Protein AF-A0A0F8D892-F1 (afdb_monomer_lite)

Foldseek 3Di:
DDPVLLVVVVVLLVVCLVVVQQDLQFKHQQVVSCPDPSNVVVVQWPVSVVCCCVVVLQNQKDKFFDVVPAVPGPDDPDRDSRRMIMGTLDFALDPSHDCVSFWAWDAVVVVPPQPWKKEFAFLQCVVVQVVVQFDACPSHQWQKTASDQAPPDPLTRDRYDNPGFKMWIFQVVVCNVVVQWIWTATPSRIIITCGGPRSGDGLQGGCWMATPPDRQGTQHHNSDGDDRGDPPPDGDDDPPRPPPPPDDD

Radius of gyration: 19.92 Å; chains: 1; bounding box: 44×40×60 Å

Sequence (249 aa):
MSEKANAGIAGVVGVAEGQALLDPAGFAPLDKVLAWGPLKSEKVTVDDVKTCTRDNAKQRFSMKANPSTNPNAENDDSSDASHWLIRANQGHSITTLDSSAMLTEISLAAKNVPARVLHGTYYAFWDAIVQKGGLSRMKRNHVHCATGIPGVDVGVISGMRKDVELLVQIDVETSLRDGAMQWWLSSNGVVLTEGDENGLIPLKYFARAEGVKNDVGVLVDNGEKLADLPAGLEIKVPAGKNQSAGGKK

Secondary structure (DSSP, 8-state):
--HHHHHHHHHHHHHHHHTT---TTS-EEHHHHHTSHHHHHTT--HHHHHHHHHH-TT--EEEEE-TTT-S-TTT-----GGGEEEEESS----TTS-GGGTSEEE-TTTT---S--EEEE-HHHHHHHHHHTEEE-TTSSSEEEESS-BTTBTT--SSS-TT-SEEEEE-HHHHHHTT---EEE-TTSEEEE--STTSEEEGGGEEEEEESSTT--EEEETTEE--PPPTT----PPTT---------

pLDDT: mean 82.25, std 17.29, range [27.44, 98.44]

Organism: Ceratocystis fimbriata f. sp. platani (NCBI:txid88771)

Structure (mmCIF, N/CA/C/O backbone):
data_AF-A0A0F8D892-F1
#
_entry.id   AF-A0A0F8D892-F1
#
loop_
_atom_site.group_PDB
_atom_site.id
_atom_site.type_symbol
_atom_site.label_atom_id
_atom_site.label_alt_id
_atom_site.label_comp_id
_atom_site.label_asym_id
_atom_site.label_entity_id
_atom_site.label_seq_id
_atom_site.pdbx_PDB_ins_code
_atom_site.Cartn_x
_atom_site.Cartn_y
_atom_site.Cartn_z
_atom_site.occupancy
_atom_site.B_iso_or_equiv
_atom_site.auth_seq_id
_atom_site.auth_comp_id
_atom_site.auth_asym_id
_atom_site.auth_atom_id
_atom_site.pdbx_PDB_model_num
ATOM 1 N N . MET A 1 1 ? 12.283 -23.179 -8.237 1.00 40.81 1 MET A N 1
ATOM 2 C CA . MET A 1 1 ? 13.076 -22.016 -7.777 1.00 40.81 1 MET A CA 1
ATOM 3 C C . MET A 1 1 ? 13.009 -21.931 -6.265 1.00 40.81 1 MET A C 1
ATOM 5 O O . MET A 1 1 ? 11.940 -22.164 -5.713 1.00 40.81 1 MET A O 1
ATOM 9 N N . SER A 1 2 ? 14.128 -21.655 -5.591 1.00 33.88 2 SER A N 1
ATOM 10 C CA . SER A 1 2 ? 14.120 -21.512 -4.133 1.00 33.88 2 SER A CA 1
ATOM 11 C C . SER A 1 2 ? 13.385 -20.228 -3.734 1.00 33.88 2 SER A C 1
ATOM 13 O O . SER A 1 2 ? 13.446 -19.215 -4.431 1.00 33.88 2 SER A O 1
ATOM 15 N N . GLU A 1 3 ? 12.723 -20.241 -2.581 1.00 38.69 3 GLU A N 1
ATOM 16 C CA . GLU A 1 3 ? 12.083 -19.066 -1.969 1.00 38.69 3 GLU A CA 1
ATOM 17 C C . GLU A 1 3 ? 13.072 -17.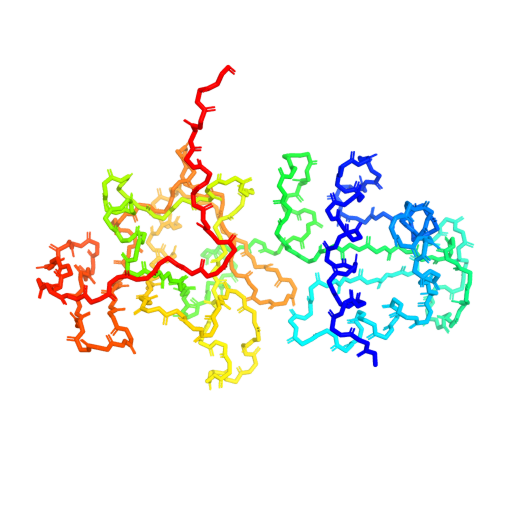885 -1.793 1.00 38.69 3 GLU A C 1
ATOM 19 O O . GLU A 1 3 ? 12.676 -16.720 -1.744 1.00 38.69 3 GLU A O 1
ATOM 24 N N . LYS A 1 4 ? 14.383 -18.180 -1.812 1.00 36.81 4 LYS A N 1
ATOM 25 C CA . LYS A 1 4 ? 15.487 -17.213 -1.781 1.00 36.81 4 LYS A CA 1
ATOM 26 C C . LYS A 1 4 ? 15.690 -16.443 -3.092 1.00 36.81 4 LYS A C 1
ATOM 28 O O . LYS A 1 4 ? 16.048 -15.274 -3.015 1.00 36.81 4 LYS A O 1
ATOM 33 N N . ALA A 1 5 ? 15.406 -17.014 -4.267 1.00 38.72 5 ALA A N 1
ATOM 34 C CA . ALA A 1 5 ? 15.509 -16.290 -5.545 1.00 38.72 5 ALA A CA 1
ATOM 35 C C . ALA A 1 5 ? 14.453 -15.167 -5.651 1.00 38.72 5 ALA A C 1
ATOM 37 O O . ALA A 1 5 ? 14.752 -14.048 -6.064 1.00 38.72 5 ALA A O 1
ATOM 38 N N . ASN A 1 6 ? 13.239 -15.421 -5.143 1.00 41.22 6 ASN A N 1
ATOM 39 C CA . ASN A 1 6 ? 12.183 -14.408 -5.012 1.00 41.22 6 ASN A CA 1
ATOM 40 C C . ASN A 1 6 ? 12.531 -13.311 -3.985 1.00 41.22 6 ASN A C 1
ATOM 42 O O . ASN A 1 6 ? 12.144 -12.154 -4.158 1.00 41.22 6 ASN A O 1
ATOM 46 N N . ALA A 1 7 ? 13.270 -13.653 -2.922 1.00 40.56 7 ALA A N 1
ATOM 47 C CA . ALA A 1 7 ? 13.786 -12.681 -1.957 1.00 40.56 7 ALA A CA 1
ATOM 48 C C . ALA A 1 7 ? 14.961 -11.857 -2.524 1.00 40.56 7 ALA A C 1
ATOM 50 O O . ALA A 1 7 ? 15.047 -10.660 -2.254 1.00 40.56 7 ALA A O 1
ATOM 51 N N . GLY A 1 8 ? 15.811 -12.463 -3.361 1.00 40.91 8 GLY A N 1
ATOM 52 C CA . GLY A 1 8 ? 16.923 -11.799 -4.050 1.00 40.91 8 GLY A CA 1
ATOM 53 C C . GLY A 1 8 ? 16.462 -10.701 -5.011 1.00 40.91 8 GLY A C 1
ATOM 54 O O . GLY A 1 8 ? 17.054 -9.625 -5.042 1.00 40.91 8 GLY A O 1
ATOM 55 N N . ILE A 1 9 ? 15.339 -10.908 -5.709 1.00 46.56 9 ILE A N 1
ATOM 56 C CA . ILE A 1 9 ? 14.765 -9.919 -6.641 1.00 46.56 9 ILE A CA 1
ATOM 57 C C . ILE A 1 9 ? 13.907 -8.852 -5.923 1.00 46.56 9 ILE A C 1
ATOM 59 O O . ILE A 1 9 ? 13.812 -7.714 -6.366 1.00 46.56 9 ILE A O 1
ATOM 63 N N . ALA A 1 10 ? 13.378 -9.118 -4.724 1.00 42.84 10 ALA A N 1
ATOM 64 C CA . ALA A 1 10 ? 12.932 -8.021 -3.848 1.00 42.84 10 ALA A CA 1
ATOM 65 C C . ALA A 1 10 ? 14.102 -7.112 -3.413 1.00 42.84 10 ALA A C 1
ATOM 67 O O . ALA A 1 10 ? 13.890 -5.927 -3.161 1.00 42.84 10 ALA A O 1
ATOM 68 N N . GLY A 1 11 ? 15.326 -7.652 -3.395 1.00 43.97 11 GLY A N 1
ATOM 69 C CA . GLY A 1 11 ? 16.571 -6.895 -3.286 1.00 43.97 11 GLY A CA 1
ATOM 70 C C . GLY A 1 11 ? 16.959 -6.142 -4.565 1.00 43.97 11 GLY A C 1
ATOM 71 O O . GLY A 1 11 ? 17.452 -5.032 -4.447 1.00 43.97 11 GLY A O 1
ATOM 72 N N . VAL A 1 12 ? 16.677 -6.672 -5.767 1.00 48.97 12 VAL A N 1
ATOM 73 C CA . VAL A 1 12 ? 16.990 -6.046 -7.079 1.00 48.97 12 VAL A CA 1
ATOM 74 C C . VAL A 1 12 ? 16.580 -4.575 -7.148 1.00 48.97 12 VAL A C 1
ATOM 76 O O . VAL A 1 12 ? 17.384 -3.735 -7.546 1.00 48.97 12 VAL A O 1
ATOM 79 N N . VAL A 1 13 ? 15.348 -4.246 -6.749 1.00 49.69 13 VAL A N 1
ATOM 80 C CA . VAL A 1 13 ? 14.859 -2.863 -6.859 1.00 49.69 13 VAL A CA 1
ATOM 81 C C . VAL A 1 13 ? 15.287 -2.018 -5.667 1.00 49.69 13 VAL A C 1
ATOM 83 O O . VAL A 1 13 ? 15.719 -0.895 -5.877 1.00 49.69 13 VAL A O 1
ATOM 86 N N . GLY A 1 14 ? 15.324 -2.576 -4.449 1.00 49.88 14 GLY A N 1
ATOM 87 C CA . GLY A 1 14 ? 15.896 -1.889 -3.278 1.00 49.88 14 GLY A CA 1
ATOM 88 C C . GLY A 1 14 ? 17.380 -1.512 -3.447 1.00 49.88 14 GLY A C 1
ATOM 89 O O . GLY A 1 14 ? 17.895 -0.627 -2.768 1.00 49.88 14 GLY A O 1
ATOM 90 N N . VAL A 1 15 ? 18.065 -2.158 -4.387 1.00 46.19 15 VAL A N 1
ATOM 91 C CA . VAL A 1 15 ? 19.470 -1.932 -4.739 1.00 46.19 15 VAL A CA 1
ATOM 92 C C . VAL A 1 15 ? 19.634 -0.952 -5.882 1.00 46.19 15 VAL A C 1
ATOM 94 O O . VAL A 1 15 ? 20.513 -0.100 -5.805 1.00 46.19 15 VAL A O 1
ATOM 97 N N . ALA A 1 16 ? 18.796 -1.043 -6.918 1.00 48.50 16 ALA A N 1
ATOM 98 C CA . ALA A 1 16 ? 18.728 -0.010 -7.949 1.00 48.50 16 ALA A CA 1
ATOM 99 C C . ALA A 1 16 ? 18.325 1.342 -7.334 1.00 48.50 16 ALA A C 1
ATOM 101 O O . ALA A 1 16 ? 18.881 2.378 -7.697 1.00 48.50 16 ALA A O 1
ATOM 102 N N . GLU A 1 17 ? 17.445 1.296 -6.327 1.00 50.06 17 GLU A N 1
ATOM 103 C CA . GLU A 1 17 ? 17.139 2.381 -5.400 1.00 50.06 17 GLU A CA 1
ATOM 104 C C . GLU A 1 17 ? 18.425 2.888 -4.711 1.00 50.06 17 GLU A C 1
ATOM 106 O O . GLU A 1 17 ? 18.792 4.051 -4.868 1.00 50.06 17 GLU A O 1
ATOM 111 N N . GLY A 1 18 ? 19.179 2.024 -4.024 1.00 48.31 18 GLY A N 1
ATOM 112 C CA . GLY A 1 18 ? 20.436 2.404 -3.359 1.00 48.31 18 GLY A CA 1
ATOM 113 C C . GLY A 1 18 ? 21.561 2.915 -4.278 1.00 48.31 18 GLY A C 1
ATOM 114 O O . GLY A 1 18 ? 22.533 3.476 -3.776 1.00 48.31 18 GLY A O 1
ATOM 115 N N . GLN A 1 19 ? 21.446 2.733 -5.599 1.00 50.31 19 GLN A N 1
ATOM 116 C CA . GLN A 1 19 ? 22.436 3.159 -6.600 1.00 50.31 19 GLN A CA 1
ATOM 117 C C . GLN A 1 19 ? 21.943 4.260 -7.557 1.00 50.31 19 GLN A C 1
ATOM 119 O O . GLN A 1 19 ? 22.691 4.640 -8.455 1.00 50.31 19 GLN A O 1
ATOM 124 N N . ALA A 1 20 ? 20.729 4.795 -7.365 1.00 54.00 20 ALA A N 1
ATOM 125 C CA . ALA A 1 20 ? 20.158 5.900 -8.151 1.00 54.00 20 ALA A CA 1
ATOM 126 C C . ALA A 1 20 ? 20.140 5.678 -9.682 1.00 54.00 20 ALA A C 1
ATOM 128 O O . ALA A 1 20 ? 20.241 6.625 -10.457 1.00 54.00 20 ALA A O 1
ATOM 129 N N . LEU A 1 21 ? 19.988 4.430 -10.135 1.00 67.12 21 LEU A N 1
ATOM 130 C CA . LEU A 1 21 ? 19.949 4.086 -11.567 1.00 67.12 21 LEU A CA 1
ATOM 131 C C . LEU A 1 21 ? 18.535 4.132 -12.170 1.00 67.12 21 LEU A C 1
ATOM 133 O O . LEU A 1 21 ? 18.314 3.592 -13.253 1.00 67.12 21 LEU A O 1
ATOM 137 N N . LEU A 1 22 ? 17.575 4.709 -11.448 1.00 74.88 22 LEU A N 1
ATOM 138 C CA . LEU A 1 22 ? 16.171 4.720 -11.836 1.00 74.88 22 LEU A CA 1
ATOM 139 C C . LEU A 1 22 ? 15.866 5.942 -12.702 1.00 74.88 22 LEU A C 1
ATOM 141 O O . LEU A 1 22 ? 16.204 7.069 -12.339 1.00 74.88 22 LEU A O 1
ATOM 145 N N . ASP A 1 23 ? 15.185 5.719 -13.823 1.00 78.31 23 ASP A N 1
ATOM 146 C CA . ASP A 1 23 ? 14.507 6.790 -14.550 1.00 78.31 23 ASP A CA 1
ATOM 147 C C . ASP A 1 23 ? 13.310 7.339 -13.729 1.00 78.31 23 ASP A C 1
ATOM 149 O O . ASP A 1 23 ? 12.925 6.741 -12.716 1.00 78.31 23 ASP A O 1
ATOM 153 N N . PRO A 1 24 ? 12.684 8.463 -14.132 1.00 75.50 24 PRO A N 1
ATOM 154 C CA . PRO A 1 24 ? 11.519 9.006 -13.422 1.00 75.50 24 PRO A CA 1
ATOM 155 C C . PRO A 1 24 ? 10.337 8.031 -13.304 1.00 75.50 24 PRO A C 1
ATOM 157 O O . PRO A 1 24 ? 9.536 8.149 -12.383 1.00 75.50 24 PRO A O 1
ATOM 160 N N . ALA A 1 25 ? 10.243 7.046 -14.205 1.00 75.69 25 ALA A N 1
ATOM 161 C CA . ALA A 1 25 ? 9.235 5.989 -14.185 1.00 75.69 25 ALA A CA 1
ATOM 162 C C . ALA A 1 25 ? 9.668 4.752 -13.363 1.00 75.69 25 ALA A C 1
ATOM 164 O O . ALA A 1 25 ? 8.989 3.713 -13.402 1.00 75.69 25 ALA A O 1
ATOM 165 N N . GLY A 1 26 ? 10.782 4.848 -12.631 1.00 78.00 26 GLY A N 1
ATOM 166 C CA . GLY A 1 26 ? 11.304 3.830 -11.728 1.00 78.00 26 GLY A CA 1
ATOM 167 C C . GLY A 1 26 ? 12.020 2.666 -12.411 1.00 78.00 26 GLY A C 1
ATOM 168 O O . GLY A 1 26 ? 12.245 1.651 -11.757 1.00 78.00 26 GLY A O 1
ATOM 169 N N . PHE A 1 27 ? 12.344 2.747 -13.704 1.00 85.12 27 PHE A N 1
ATOM 170 C CA . PHE A 1 27 ? 13.052 1.678 -14.414 1.00 85.12 27 PHE A CA 1
ATOM 171 C C . PHE A 1 27 ? 14.571 1.826 -14.319 1.00 85.12 27 PHE A C 1
ATOM 173 O O . PHE A 1 27 ? 15.106 2.912 -14.515 1.00 85.12 27 PHE A O 1
ATOM 180 N N . ALA A 1 28 ? 15.264 0.706 -14.101 1.00 87.25 28 ALA A N 1
ATOM 181 C CA . ALA A 1 28 ? 16.719 0.595 -14.193 1.00 87.25 28 ALA A CA 1
ATOM 182 C C . ALA A 1 28 ? 17.144 -0.401 -15.293 1.00 87.25 28 ALA A C 1
ATOM 184 O O . ALA A 1 28 ? 16.428 -1.382 -15.535 1.00 87.25 28 ALA A O 1
ATOM 185 N N . PRO A 1 29 ? 18.323 -0.211 -15.918 1.00 89.75 29 PRO A N 1
ATOM 186 C CA . PRO A 1 29 ? 18.943 -1.202 -16.801 1.00 89.75 29 PRO A CA 1
ATOM 187 C C . PRO A 1 29 ? 19.210 -2.533 -16.088 1.00 89.75 29 PRO A C 1
ATOM 189 O O . PRO A 1 29 ? 19.852 -2.569 -15.032 1.00 89.75 29 PRO A O 1
ATOM 192 N N . LEU A 1 30 ? 18.718 -3.639 -16.658 1.00 88.81 30 LEU A N 1
ATOM 193 C CA . LEU A 1 30 ? 18.806 -4.958 -16.028 1.00 88.81 30 LEU A CA 1
ATOM 194 C C . LEU A 1 30 ? 20.256 -5.468 -15.937 1.00 88.81 30 LEU A C 1
ATOM 196 O O . LEU A 1 30 ? 20.609 -6.119 -14.956 1.00 88.81 30 LEU A O 1
ATOM 200 N N . ASP A 1 31 ? 21.125 -5.129 -16.890 1.00 89.62 31 ASP A N 1
ATOM 201 C CA . ASP A 1 31 ? 22.560 -5.452 -16.835 1.00 89.62 31 ASP A CA 1
ATOM 202 C C . ASP A 1 31 ? 23.245 -4.863 -15.590 1.00 89.62 31 ASP A C 1
ATOM 204 O O . ASP A 1 31 ? 24.030 -5.538 -14.918 1.00 89.62 31 ASP A O 1
ATOM 208 N N . LYS A 1 32 ? 22.911 -3.616 -15.240 1.00 86.75 32 LYS A N 1
ATOM 209 C CA . LYS A 1 32 ? 23.450 -2.933 -14.056 1.00 86.75 32 LYS A CA 1
ATOM 210 C C . LYS A 1 32 ? 22.912 -3.535 -12.767 1.00 86.75 32 LYS A C 1
ATOM 212 O O . LYS A 1 32 ? 23.668 -3.732 -11.819 1.00 86.75 32 LYS A O 1
ATOM 217 N N . VAL A 1 33 ? 21.630 -3.884 -12.760 1.00 84.19 33 VAL A N 1
ATOM 218 C CA . VAL A 1 33 ? 20.986 -4.591 -11.652 1.00 84.19 33 VAL A CA 1
ATOM 219 C C . VAL A 1 33 ? 21.655 -5.945 -11.393 1.00 84.19 33 VAL A C 1
ATOM 221 O O . VAL A 1 33 ? 22.045 -6.228 -10.261 1.00 84.19 33 VAL A O 1
ATOM 224 N N . LEU A 1 34 ? 21.827 -6.778 -12.426 1.00 85.75 34 LEU A N 1
ATOM 225 C CA . LEU A 1 34 ? 22.421 -8.115 -12.287 1.00 85.75 34 LEU A CA 1
ATOM 226 C C . LEU A 1 34 ? 23.908 -8.070 -11.903 1.00 85.75 34 LEU A C 1
ATOM 228 O O . LEU A 1 34 ? 24.430 -9.033 -11.343 1.00 85.75 34 LEU A O 1
ATOM 232 N N . ALA A 1 35 ? 24.589 -6.946 -12.142 1.00 85.31 35 ALA A N 1
ATOM 233 C CA . ALA A 1 35 ? 25.963 -6.736 -11.697 1.00 85.31 35 ALA A CA 1
ATOM 234 C C . ALA A 1 35 ? 26.101 -6.544 -10.172 1.00 85.31 35 ALA A C 1
ATOM 236 O O . ALA A 1 35 ? 27.224 -6.595 -9.657 1.00 85.31 35 ALA A O 1
ATOM 237 N N . TRP A 1 36 ? 24.999 -6.352 -9.434 1.00 81.62 36 TRP A N 1
ATOM 238 C CA . TRP A 1 36 ? 25.035 -6.197 -7.981 1.00 81.62 36 TRP A CA 1
ATOM 239 C C . TRP A 1 36 ? 25.489 -7.479 -7.277 1.00 81.62 36 TRP A C 1
ATOM 241 O O . TRP A 1 36 ? 25.000 -8.569 -7.568 1.00 81.62 36 TRP A O 1
ATOM 251 N N . GLY A 1 37 ? 26.408 -7.335 -6.316 1.00 73.81 37 GLY A N 1
ATOM 252 C CA . GLY A 1 37 ? 27.145 -8.435 -5.682 1.00 73.81 37 GLY A CA 1
ATOM 253 C C . GLY A 1 37 ? 26.290 -9.648 -5.290 1.00 73.81 37 GLY A C 1
ATOM 254 O O . GLY A 1 37 ? 26.597 -10.737 -5.761 1.00 73.81 37 GLY A O 1
ATOM 255 N N . PRO A 1 38 ? 25.214 -9.482 -4.503 1.00 76.44 38 PRO A N 1
ATOM 256 C CA . PRO A 1 38 ? 24.313 -10.575 -4.133 1.00 76.44 38 PRO A CA 1
ATOM 257 C C . PRO A 1 38 ? 23.596 -11.274 -5.296 1.00 76.44 38 PRO A C 1
ATOM 259 O O . PRO A 1 38 ? 23.419 -12.485 -5.253 1.00 76.44 38 PRO A O 1
ATOM 262 N N . LEU A 1 39 ? 23.196 -10.567 -6.355 1.00 75.88 39 LEU A N 1
ATOM 263 C CA . LEU A 1 39 ? 22.569 -11.214 -7.522 1.00 75.88 39 LEU A CA 1
ATOM 264 C C . LEU A 1 39 ? 23.606 -11.893 -8.403 1.00 75.88 39 LEU A C 1
ATOM 266 O O . LEU A 1 39 ? 23.402 -13.013 -8.871 1.00 75.88 39 LEU A O 1
ATOM 270 N N . LYS A 1 40 ? 24.750 -11.229 -8.568 1.00 80.50 40 LYS A N 1
ATOM 271 C CA . LYS A 1 40 ? 25.904 -11.756 -9.284 1.00 80.50 40 LYS A CA 1
ATOM 272 C C . LYS A 1 40 ? 26.432 -13.030 -8.624 1.00 80.50 40 LYS A C 1
ATOM 274 O O . LYS A 1 40 ? 26.780 -13.972 -9.331 1.00 80.50 40 LYS A O 1
ATOM 279 N N . SER A 1 41 ? 26.471 -13.088 -7.289 1.00 80.00 41 SER A N 1
ATOM 280 C CA . SER A 1 41 ? 26.910 -14.277 -6.545 1.00 80.00 41 SER A CA 1
ATOM 281 C C . SER A 1 41 ? 25.945 -15.450 -6.687 1.00 80.00 41 SER A C 1
ATOM 283 O O . SER A 1 41 ? 26.392 -16.592 -6.747 1.00 80.00 41 SER A O 1
ATOM 285 N N . GLU A 1 42 ?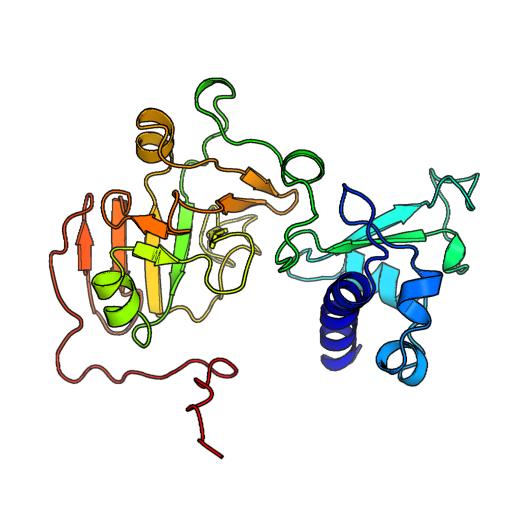 24.646 -15.170 -6.801 1.00 79.88 42 GLU A N 1
ATOM 286 C CA . GLU A 1 42 ? 23.601 -16.176 -7.037 1.00 79.88 42 GLU A CA 1
ATOM 287 C C . GLU A 1 42 ? 23.465 -16.560 -8.522 1.00 79.88 42 GLU A C 1
ATOM 289 O O . GLU A 1 42 ? 22.686 -17.449 -8.854 1.00 79.88 42 GLU A O 1
ATOM 294 N N . LYS A 1 43 ? 24.241 -15.925 -9.416 1.00 85.25 43 LYS A N 1
ATOM 295 C CA . LYS A 1 43 ? 24.240 -16.165 -10.870 1.00 85.25 43 LYS A CA 1
ATOM 296 C C . LYS A 1 43 ? 22.849 -16.037 -11.502 1.00 85.25 43 LYS A C 1
ATOM 298 O O . LYS A 1 43 ? 22.503 -16.807 -12.395 1.00 85.25 43 LYS A O 1
ATOM 303 N N . VAL A 1 44 ? 22.069 -15.059 -11.042 1.00 83.75 44 VAL A N 1
ATOM 304 C CA . VAL A 1 44 ? 20.729 -14.781 -11.578 1.00 83.75 44 VAL A CA 1
ATOM 305 C C . VAL A 1 44 ? 20.821 -14.425 -13.065 1.00 83.75 44 VAL A C 1
ATOM 307 O O . VAL A 1 44 ? 21.602 -13.553 -13.453 1.00 83.75 44 VAL A O 1
ATOM 310 N N . THR A 1 45 ? 20.020 -15.094 -13.891 1.00 87.75 45 THR A N 1
ATOM 311 C CA . THR A 1 45 ? 19.969 -14.903 -15.348 1.00 87.75 45 THR A CA 1
ATOM 312 C C . THR A 1 45 ? 18.795 -14.018 -15.778 1.00 87.75 45 THR A C 1
ATOM 314 O O . THR A 1 45 ? 17.877 -13.742 -15.003 1.00 87.75 45 THR A O 1
ATOM 317 N N . VAL A 1 46 ? 18.787 -13.584 -17.043 1.00 88.69 46 VAL A N 1
ATOM 318 C CA . VAL A 1 46 ? 17.641 -12.863 -17.628 1.00 88.69 46 VAL A CA 1
ATOM 319 C C . VAL A 1 46 ? 16.375 -13.724 -17.609 1.00 88.69 46 VAL A C 1
ATOM 321 O O . VAL A 1 46 ? 15.296 -13.207 -17.325 1.00 88.69 46 VAL A O 1
ATOM 324 N N . ASP A 1 47 ? 16.491 -15.032 -17.838 1.00 87.44 47 ASP A N 1
ATOM 325 C CA . ASP A 1 47 ? 15.341 -15.941 -17.819 1.00 87.44 47 ASP A CA 1
ATOM 326 C C . ASP A 1 47 ? 14.785 -16.147 -16.407 1.00 87.44 47 ASP A C 1
ATOM 328 O O . ASP A 1 47 ? 13.563 -16.192 -16.233 1.00 87.44 47 ASP A O 1
ATOM 332 N N . ASP A 1 48 ? 15.642 -16.162 -15.381 1.00 84.88 48 ASP A N 1
ATOM 333 C CA . ASP A 1 48 ? 15.192 -16.148 -13.983 1.00 84.88 48 ASP A CA 1
ATOM 334 C C . ASP A 1 48 ? 14.365 -14.890 -13.689 1.00 84.88 48 ASP A C 1
ATOM 336 O O . ASP A 1 48 ? 13.315 -14.959 -13.045 1.00 84.88 48 ASP A O 1
ATOM 340 N N . VAL A 1 49 ? 14.801 -13.734 -14.200 1.00 84.94 49 VAL A N 1
ATOM 341 C CA . VAL A 1 49 ? 14.097 -12.459 -14.019 1.00 84.94 49 VAL A CA 1
ATOM 342 C C . VAL A 1 49 ? 12.788 -12.425 -14.805 1.00 84.94 49 VAL A C 1
ATOM 344 O O . VAL A 1 49 ? 11.769 -12.052 -14.227 1.00 84.94 49 VAL A O 1
ATOM 347 N N . LYS A 1 50 ? 12.768 -12.874 -16.068 1.00 85.50 50 LYS A N 1
ATOM 348 C CA . LYS A 1 50 ? 11.538 -13.030 -16.874 1.00 85.50 50 LYS A CA 1
ATOM 349 C C . LYS A 1 50 ? 10.527 -13.947 -16.195 1.00 85.50 50 LYS A C 1
ATOM 351 O O . LYS A 1 50 ? 9.327 -13.681 -16.217 1.00 85.50 50 LYS A O 1
ATOM 356 N N . THR A 1 51 ? 11.000 -15.045 -15.613 1.00 83.06 51 THR A N 1
ATOM 357 C CA . THR A 1 51 ? 10.138 -15.979 -14.885 1.00 83.06 51 THR A CA 1
ATOM 358 C C . THR A 1 51 ? 9.636 -15.331 -13.601 1.00 83.06 51 THR A C 1
ATOM 360 O O . THR A 1 51 ? 8.449 -15.396 -13.307 1.00 83.06 51 THR A O 1
ATOM 363 N N . CYS A 1 52 ? 10.495 -14.618 -12.867 1.00 79.75 52 CYS A N 1
ATOM 364 C CA . CYS A 1 52 ? 10.088 -13.896 -11.667 1.00 79.75 52 CYS A CA 1
ATOM 365 C C . CYS A 1 52 ? 9.042 -12.819 -11.969 1.00 79.75 52 CYS A C 1
ATOM 367 O O . CYS A 1 52 ? 8.044 -12.755 -11.264 1.00 79.75 52 CYS A O 1
ATOM 369 N N . THR A 1 53 ? 9.225 -11.982 -12.992 1.00 79.38 53 THR A N 1
ATOM 370 C CA . THR A 1 53 ? 8.257 -10.924 -13.319 1.00 79.38 53 THR A CA 1
ATOM 371 C C . THR A 1 53 ? 6.913 -11.495 -13.764 1.00 79.38 53 THR A C 1
ATOM 373 O O . THR A 1 53 ? 5.879 -10.979 -13.345 1.00 79.38 53 THR A O 1
ATOM 376 N N . ARG A 1 54 ? 6.920 -12.604 -14.514 1.00 78.31 54 ARG A N 1
ATOM 377 C CA . ARG A 1 54 ? 5.713 -13.328 -14.941 1.00 78.31 54 ARG A CA 1
ATOM 378 C C . ARG A 1 54 ? 4.995 -14.018 -13.778 1.00 78.31 54 ARG A C 1
ATOM 380 O O . ARG A 1 54 ? 3.805 -13.794 -13.570 1.00 78.31 54 ARG A O 1
ATOM 387 N N . ASP A 1 55 ? 5.729 -14.787 -12.977 1.00 74.50 55 ASP A N 1
ATOM 388 C CA . ASP A 1 55 ? 5.168 -15.728 -11.999 1.00 74.50 55 ASP A CA 1
ATOM 389 C C . ASP A 1 55 ? 5.137 -15.162 -10.567 1.00 74.50 55 ASP A C 1
ATOM 391 O O . ASP A 1 55 ? 4.831 -15.869 -9.599 1.00 74.50 55 ASP A O 1
ATOM 395 N N . ASN A 1 56 ? 5.449 -13.872 -10.379 1.00 72.38 56 ASN A N 1
ATOM 396 C CA . ASN A 1 56 ? 5.377 -13.260 -9.058 1.00 72.38 56 ASN A CA 1
ATOM 397 C C . ASN A 1 56 ? 3.924 -13.233 -8.565 1.00 72.38 56 ASN A C 1
ATOM 399 O O . ASN A 1 56 ? 3.100 -12.469 -9.068 1.00 72.38 56 ASN A O 1
ATOM 403 N N . ALA A 1 57 ? 3.634 -13.973 -7.491 1.00 68.00 57 ALA A N 1
ATOM 404 C CA . ALA A 1 57 ? 2.297 -14.071 -6.895 1.00 68.00 57 ALA A CA 1
ATOM 405 C C . ALA A 1 57 ? 1.654 -12.723 -6.503 1.00 68.00 57 ALA A C 1
ATOM 407 O O . ALA A 1 57 ? 0.452 -12.662 -6.266 1.00 68.00 57 ALA A O 1
ATOM 408 N N . LYS A 1 58 ? 2.446 -11.649 -6.391 1.00 69.56 58 LYS A N 1
ATOM 409 C CA . LYS A 1 58 ? 1.985 -10.293 -6.057 1.00 69.56 58 LYS A CA 1
ATOM 410 C C . LYS A 1 58 ? 2.201 -9.277 -7.182 1.00 69.56 58 LYS A C 1
ATOM 412 O O . LYS A 1 58 ? 1.917 -8.097 -6.972 1.00 69.56 58 LYS A O 1
ATOM 417 N N . GLN A 1 59 ? 2.728 -9.706 -8.332 1.00 74.12 59 GLN A N 1
ATOM 418 C CA . GLN A 1 59 ? 3.063 -8.842 -9.469 1.00 74.12 59 GLN A CA 1
ATOM 419 C C . GLN A 1 59 ? 3.871 -7.615 -9.018 1.00 74.12 59 GLN A C 1
ATOM 421 O O . GLN A 1 59 ? 3.482 -6.465 -9.221 1.00 74.12 59 GLN A O 1
ATOM 426 N N . ARG A 1 60 ? 4.964 -7.868 -8.286 1.00 73.25 60 ARG A N 1
ATOM 427 C CA . ARG A 1 60 ? 5.788 -6.820 -7.654 1.00 73.25 60 ARG A CA 1
ATOM 428 C C . ARG A 1 60 ? 6.664 -6.044 -8.628 1.00 73.25 60 ARG A C 1
ATOM 430 O O . ARG A 1 60 ? 7.107 -4.956 -8.276 1.00 73.25 60 ARG A O 1
ATOM 437 N N . PHE A 1 61 ? 6.932 -6.602 -9.801 1.00 81.62 61 PHE A N 1
ATOM 438 C CA . PHE A 1 61 ? 7.906 -6.070 -10.742 1.00 81.62 61 PHE A CA 1
ATOM 439 C C . PHE A 1 61 ? 7.295 -5.954 -12.129 1.00 81.62 61 PHE A C 1
ATOM 441 O O . PHE A 1 61 ? 6.417 -6.739 -12.483 1.00 81.62 61 PHE A O 1
ATOM 448 N N . SER A 1 62 ? 7.784 -4.994 -12.904 1.00 84.94 62 SER A N 1
ATOM 449 C CA . SER A 1 62 ? 7.524 -4.901 -14.341 1.00 84.94 62 SER A CA 1
ATOM 450 C C . SER A 1 62 ? 8.848 -4.883 -15.083 1.00 84.94 62 SER A C 1
ATOM 452 O O . SER A 1 62 ? 9.819 -4.293 -14.606 1.00 84.94 62 SER A O 1
ATOM 454 N N . MET A 1 63 ? 8.871 -5.500 -16.260 1.00 86.81 63 MET A N 1
ATOM 455 C CA . MET A 1 63 ? 10.015 -5.492 -17.165 1.00 86.81 63 MET A CA 1
ATOM 456 C C . MET A 1 63 ? 9.554 -5.047 -18.554 1.00 86.81 63 MET A C 1
ATOM 458 O O . MET A 1 63 ? 8.448 -5.394 -18.965 1.00 86.81 63 MET A O 1
ATOM 462 N N . LYS A 1 64 ? 10.379 -4.273 -19.259 1.00 88.25 64 LYS A N 1
ATOM 463 C CA . LYS A 1 64 ? 10.139 -3.844 -20.647 1.00 88.25 64 LYS A CA 1
ATOM 464 C C . LYS A 1 64 ? 11.444 -3.861 -21.438 1.00 88.25 64 LYS A C 1
ATOM 466 O O . LYS A 1 64 ? 12.517 -3.807 -20.836 1.00 88.25 64 LYS A O 1
ATOM 471 N N . ALA A 1 65 ? 11.361 -3.912 -22.763 1.00 90.56 65 ALA A N 1
ATOM 472 C CA . ALA A 1 65 ? 12.536 -3.752 -23.612 1.00 90.56 65 ALA A CA 1
ATOM 473 C C . ALA A 1 65 ? 13.189 -2.376 -23.384 1.00 90.56 65 ALA A C 1
ATOM 475 O O . ALA A 1 65 ? 12.507 -1.378 -23.131 1.00 90.56 65 ALA A O 1
ATOM 476 N N . ASN A 1 66 ? 14.516 -2.330 -23.458 1.00 89.69 66 ASN A N 1
ATOM 477 C CA . ASN A 1 66 ? 15.294 -1.103 -23.403 1.00 89.69 66 ASN A CA 1
ATOM 478 C C . ASN A 1 66 ? 15.431 -0.531 -24.824 1.00 89.69 66 ASN A C 1
ATOM 480 O O . ASN A 1 66 ? 16.237 -1.051 -25.590 1.00 89.69 66 ASN A O 1
ATOM 484 N N . PRO A 1 67 ? 14.704 0.534 -25.204 1.00 86.56 67 PRO A N 1
ATOM 485 C CA . PRO A 1 67 ? 14.715 1.035 -26.582 1.00 86.56 67 PRO A CA 1
ATOM 486 C C . PRO A 1 67 ? 16.091 1.553 -27.030 1.00 86.56 67 PRO A C 1
ATOM 488 O O . PRO A 1 67 ? 16.350 1.648 -28.225 1.00 86.56 67 PRO A O 1
ATOM 491 N N . SER A 1 68 ? 16.981 1.879 -26.088 1.00 86.38 68 SER A N 1
ATOM 492 C CA . SER A 1 68 ? 18.326 2.387 -26.381 1.00 86.38 68 SER A CA 1
ATOM 493 C C . SER A 1 68 ? 19.300 1.301 -26.841 1.00 86.38 68 SER A C 1
ATOM 495 O O . SER A 1 68 ? 20.305 1.607 -27.475 1.00 86.38 68 SER A O 1
ATOM 497 N N . THR A 1 69 ? 19.041 0.046 -26.481 1.00 87.75 69 THR A N 1
ATOM 498 C CA . THR A 1 69 ? 19.951 -1.092 -26.707 1.00 87.75 69 THR A CA 1
ATOM 499 C C . THR A 1 69 ? 19.264 -2.255 -27.415 1.00 87.75 69 THR A C 1
ATOM 501 O O . THR A 1 69 ? 19.942 -3.077 -28.020 1.00 87.75 69 THR A O 1
ATOM 504 N N . ASN A 1 70 ? 17.932 -2.303 -27.387 1.00 84.38 70 ASN A N 1
ATOM 505 C CA . ASN A 1 70 ? 17.107 -3.308 -28.031 1.00 84.38 70 ASN A CA 1
ATOM 506 C C . ASN A 1 70 ? 16.192 -2.672 -29.095 1.00 84.38 70 ASN A C 1
ATOM 508 O O . ASN A 1 70 ? 15.120 -2.157 -28.763 1.00 84.38 70 ASN A O 1
ATOM 512 N N . PRO A 1 71 ? 16.582 -2.724 -30.379 1.00 70.44 71 PRO A N 1
ATOM 513 C CA . PRO A 1 71 ? 15.783 -2.169 -31.466 1.00 70.44 71 PRO A CA 1
ATOM 514 C C . PRO A 1 71 ? 14.550 -3.021 -31.835 1.00 70.44 71 PRO A C 1
ATOM 516 O O . PRO A 1 71 ? 13.688 -2.528 -32.556 1.00 70.44 71 PRO A O 1
ATOM 519 N N . ASN A 1 72 ? 14.427 -4.265 -31.343 1.00 68.56 72 ASN A N 1
ATOM 520 C CA . ASN A 1 72 ? 13.364 -5.215 -31.715 1.00 68.56 72 ASN A CA 1
ATOM 521 C C . ASN A 1 72 ? 12.366 -5.471 -30.565 1.00 68.56 72 ASN A C 1
ATOM 523 O O . ASN A 1 72 ? 12.025 -6.606 -30.246 1.00 68.56 72 ASN A O 1
ATOM 527 N N . ALA A 1 73 ? 11.870 -4.397 -29.949 1.00 63.19 73 ALA A N 1
ATOM 528 C CA . ALA A 1 73 ? 11.160 -4.402 -28.665 1.00 63.19 73 ALA A CA 1
ATOM 529 C C . ALA A 1 73 ? 9.823 -5.174 -28.591 1.00 63.19 73 ALA A C 1
ATOM 531 O O . ALA A 1 73 ? 9.393 -5.511 -27.488 1.00 63.19 73 ALA A O 1
ATOM 532 N N . GLU A 1 74 ? 9.139 -5.435 -29.708 1.00 58.44 74 GLU A N 1
ATOM 533 C CA . GLU A 1 74 ? 7.754 -5.933 -29.660 1.00 58.44 74 GLU A CA 1
ATOM 534 C C . GLU A 1 74 ? 7.626 -7.460 -29.515 1.00 58.44 74 GLU A C 1
ATOM 536 O O . GLU A 1 74 ? 6.549 -7.927 -29.161 1.00 58.44 74 GLU A O 1
ATOM 541 N N . ASN A 1 75 ? 8.701 -8.240 -29.717 1.00 58.34 75 ASN A N 1
ATOM 542 C CA . ASN A 1 75 ? 8.690 -9.710 -29.583 1.00 58.34 75 ASN A CA 1
ATOM 543 C C . ASN A 1 75 ? 10.036 -10.312 -29.112 1.00 58.34 75 ASN A C 1
ATOM 545 O O . ASN A 1 75 ? 10.287 -11.493 -29.342 1.00 58.34 75 ASN A O 1
ATOM 549 N N . ASP A 1 76 ? 10.925 -9.522 -28.498 1.00 65.44 76 ASP A N 1
ATOM 550 C CA . ASP A 1 76 ? 12.276 -9.992 -28.163 1.00 65.44 76 ASP A CA 1
ATOM 551 C C . ASP A 1 76 ? 12.284 -10.980 -26.981 1.00 65.44 76 ASP A C 1
ATOM 553 O O . ASP A 1 76 ? 11.794 -10.680 -25.888 1.00 65.44 76 ASP A O 1
ATOM 557 N N . ASP A 1 77 ? 12.886 -12.152 -27.180 1.00 75.44 77 ASP A N 1
ATOM 558 C CA . ASP A 1 77 ? 13.204 -13.132 -26.143 1.00 75.44 77 ASP A CA 1
ATOM 559 C C . ASP 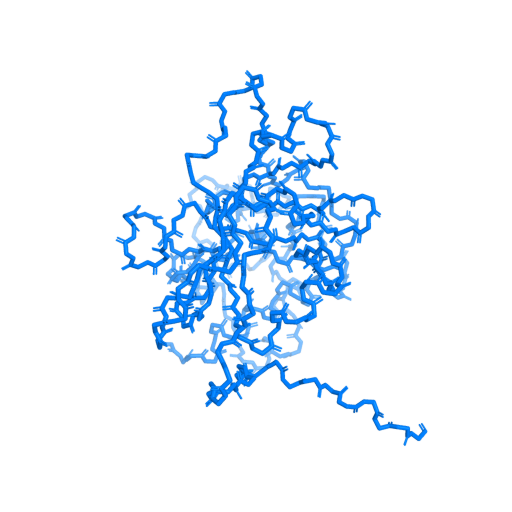A 1 77 ? 14.684 -13.084 -25.726 1.00 75.44 77 ASP A C 1
ATOM 561 O O . ASP A 1 77 ? 15.136 -13.966 -24.993 1.00 75.44 77 ASP A O 1
ATOM 565 N N . SER A 1 78 ? 15.407 -12.017 -26.090 1.00 85.50 78 SER A N 1
ATOM 566 C CA . SER A 1 78 ? 16.831 -11.823 -25.814 1.00 85.50 78 SER A CA 1
ATOM 567 C C . SER A 1 78 ? 17.229 -12.200 -24.392 1.00 85.50 78 SER A C 1
ATOM 569 O O . SER A 1 78 ? 16.604 -11.800 -23.398 1.00 85.50 78 SER A O 1
ATOM 571 N N . SER A 1 79 ? 18.312 -12.967 -24.308 1.00 87.81 79 SER A N 1
ATOM 572 C CA . SER A 1 79 ? 19.012 -13.313 -23.076 1.00 87.81 79 SER A CA 1
ATOM 573 C C . SER A 1 79 ? 20.050 -12.262 -22.664 1.00 87.81 79 SER A C 1
ATOM 575 O O . SER A 1 79 ? 20.707 -12.433 -21.637 1.00 87.81 79 SER A O 1
ATOM 577 N N . ASP A 1 80 ? 20.237 -11.195 -23.448 1.00 90.56 80 ASP A N 1
ATOM 578 C CA . ASP A 1 80 ? 21.126 -10.086 -23.102 1.00 90.56 80 ASP A CA 1
ATOM 579 C C . ASP A 1 80 ? 20.431 -9.154 -22.103 1.00 90.56 80 ASP A C 1
ATOM 581 O O . ASP A 1 80 ? 19.416 -8.527 -22.399 1.00 90.56 80 ASP A O 1
ATOM 585 N N . ALA A 1 81 ? 20.990 -9.039 -20.900 1.00 88.88 81 ALA A N 1
ATOM 586 C CA . ALA A 1 81 ? 20.435 -8.198 -19.846 1.00 88.88 81 ALA A CA 1
ATOM 587 C C . ALA A 1 81 ? 20.388 -6.709 -20.225 1.00 88.88 81 ALA A C 1
ATOM 589 O O . ALA A 1 81 ? 19.516 -5.985 -19.749 1.00 88.88 81 ALA A O 1
ATOM 590 N N . SER A 1 82 ? 21.283 -6.236 -21.095 1.00 90.62 82 SER A N 1
ATOM 591 C CA . SER A 1 82 ? 21.305 -4.832 -21.517 1.00 90.62 82 SER A CA 1
ATOM 592 C C . SER A 1 82 ? 20.076 -4.454 -22.348 1.00 90.62 82 SER A C 1
ATOM 594 O O . SER A 1 82 ? 19.707 -3.278 -22.374 1.00 90.62 82 SER A O 1
ATOM 596 N N . HIS A 1 83 ? 19.400 -5.435 -22.959 1.00 92.38 83 HIS A N 1
ATOM 597 C CA . HIS A 1 83 ? 18.184 -5.254 -23.757 1.00 92.38 83 HIS A CA 1
ATOM 598 C C . HIS A 1 83 ? 16.924 -4.999 -22.918 1.00 92.38 83 HIS A C 1
ATOM 600 O O . HIS A 1 83 ? 15.852 -4.784 -23.487 1.00 92.38 83 HIS A O 1
ATOM 606 N N . TRP A 1 84 ? 17.025 -5.020 -21.585 1.00 90.38 84 TRP A N 1
ATOM 607 C CA . TRP A 1 84 ? 15.874 -4.985 -20.687 1.00 90.38 84 TRP A CA 1
ATOM 608 C C . TRP A 1 84 ? 15.983 -3.890 -19.625 1.00 90.38 84 TRP A C 1
ATOM 610 O O . TRP A 1 84 ? 17.051 -3.582 -19.096 1.00 90.38 84 TRP A O 1
ATOM 620 N N . LEU A 1 85 ? 14.825 -3.334 -19.282 1.00 89.31 85 LEU A N 1
ATOM 621 C CA . LEU A 1 85 ? 14.605 -2.433 -18.158 1.00 89.31 85 LEU A CA 1
ATOM 622 C C . LEU A 1 85 ? 13.687 -3.115 -17.143 1.00 89.31 85 LEU A C 1
ATOM 624 O O . LEU A 1 85 ? 12.697 -3.736 -17.533 1.00 89.31 85 LEU A O 1
ATOM 628 N N . ILE A 1 86 ? 13.963 -2.953 -15.848 1.00 87.00 86 ILE A N 1
ATOM 629 C CA . ILE A 1 86 ? 13.157 -3.516 -14.754 1.00 87.00 86 ILE A CA 1
ATOM 630 C C . ILE A 1 86 ? 12.821 -2.460 -13.698 1.00 87.00 86 ILE A C 1
ATOM 632 O O . ILE A 1 86 ? 13.626 -1.573 -13.426 1.00 87.00 86 ILE A O 1
ATOM 636 N N . ARG A 1 87 ? 11.638 -2.572 -13.083 1.00 83.50 87 ARG A N 1
ATOM 637 C CA . ARG A 1 87 ? 11.216 -1.746 -11.942 1.00 83.50 87 ARG A CA 1
ATOM 638 C C . ARG A 1 87 ? 10.421 -2.524 -10.904 1.00 83.50 87 ARG A C 1
ATOM 640 O O . ARG A 1 87 ? 9.839 -3.563 -11.228 1.00 83.50 87 ARG A O 1
ATOM 647 N N . ALA A 1 88 ? 10.302 -1.974 -9.694 1.00 77.00 88 ALA A N 1
ATOM 648 C CA . ALA A 1 88 ? 9.220 -2.350 -8.787 1.00 77.00 88 ALA A CA 1
ATOM 649 C C . ALA A 1 88 ? 7.957 -1.568 -9.148 1.00 77.00 88 ALA A C 1
ATOM 651 O O . ALA A 1 88 ? 8.003 -0.413 -9.568 1.00 77.00 88 ALA A O 1
ATOM 652 N N . ASN A 1 89 ? 6.807 -2.206 -8.965 1.00 74.56 89 ASN A N 1
ATOM 653 C CA . ASN A 1 89 ? 5.517 -1.571 -9.212 1.00 74.56 89 ASN A CA 1
ATOM 654 C C . ASN A 1 89 ? 5.097 -0.672 -8.036 1.00 74.56 89 ASN A C 1
ATOM 656 O O . ASN A 1 89 ? 4.319 0.257 -8.223 1.00 74.56 89 ASN A O 1
ATOM 660 N N . GLN A 1 90 ? 5.607 -0.939 -6.827 1.00 69.19 90 GLN A N 1
ATOM 661 C CA . GLN A 1 90 ? 5.291 -0.208 -5.604 1.00 69.19 90 GLN A CA 1
ATOM 662 C C . GLN A 1 90 ? 6.301 -0.504 -4.483 1.00 69.19 90 GLN A C 1
ATOM 664 O O . GLN A 1 90 ? 6.946 -1.550 -4.475 1.00 69.19 90 GLN A O 1
ATOM 669 N N . GLY A 1 91 ? 6.335 0.362 -3.462 1.00 65.12 91 GLY A N 1
ATOM 670 C CA . GLY A 1 91 ? 7.092 0.128 -2.221 1.00 65.12 91 GLY A CA 1
ATOM 671 C C . GLY A 1 91 ? 8.417 0.881 -2.106 1.00 65.12 91 GLY A C 1
ATOM 672 O O . GLY A 1 91 ? 9.128 0.658 -1.128 1.00 65.12 91 GLY A O 1
ATOM 673 N N . HIS A 1 92 ? 8.703 1.777 -3.051 1.00 68.56 92 HIS A N 1
ATOM 674 C CA . HIS A 1 92 ? 9.890 2.627 -3.054 1.00 68.56 92 HIS A CA 1
ATOM 675 C C . HIS A 1 92 ? 9.992 3.476 -1.777 1.00 68.56 92 HIS A C 1
ATOM 677 O O . HIS A 1 92 ? 8.978 3.944 -1.235 1.00 68.56 92 HIS A O 1
ATOM 683 N N . SER A 1 93 ? 11.224 3.672 -1.306 1.00 60.41 93 SER A N 1
ATOM 684 C CA . SER A 1 93 ? 11.532 4.556 -0.165 1.00 60.41 93 SER A CA 1
ATOM 685 C C . SER A 1 93 ? 12.361 5.786 -0.567 1.00 60.41 93 SER A C 1
ATOM 687 O O . SER A 1 93 ? 12.875 6.485 0.301 1.00 60.41 93 SER A O 1
ATOM 689 N N . ILE A 1 94 ? 12.515 6.039 -1.872 1.00 64.25 94 ILE A N 1
ATOM 690 C CA . ILE A 1 94 ? 13.294 7.159 -2.417 1.00 64.25 94 ILE A CA 1
ATOM 691 C C . ILE A 1 94 ? 12.363 8.259 -2.901 1.00 64.25 94 ILE A C 1
ATOM 693 O O . ILE A 1 94 ? 11.470 8.011 -3.704 1.00 64.25 94 ILE A O 1
ATOM 697 N N . THR A 1 95 ? 12.609 9.483 -2.452 1.00 58.28 95 THR A N 1
ATOM 698 C CA . THR A 1 95 ? 11.772 10.662 -2.712 1.00 58.28 95 THR A CA 1
ATOM 699 C C . THR A 1 95 ? 11.923 11.263 -4.113 1.00 58.28 95 THR A C 1
ATOM 701 O O . THR A 1 95 ? 11.178 12.169 -4.453 1.00 58.28 95 THR A O 1
ATOM 704 N N . THR A 1 96 ? 12.873 10.798 -4.928 1.00 58.06 96 THR A N 1
ATOM 705 C CA . THR A 1 96 ? 13.156 11.351 -6.267 1.00 58.06 96 THR A CA 1
ATOM 706 C C . THR A 1 96 ? 12.284 10.773 -7.382 1.00 58.06 96 THR A C 1
ATOM 708 O O . THR A 1 96 ? 12.435 11.183 -8.528 1.00 58.06 96 THR A O 1
ATOM 711 N N . LEU A 1 97 ? 11.420 9.799 -7.083 1.00 64.38 97 LEU A N 1
ATOM 712 C CA . LEU A 1 97 ? 10.498 9.233 -8.064 1.00 64.38 97 LEU A CA 1
ATOM 713 C C . LEU A 1 97 ? 9.224 10.071 -8.120 1.00 64.38 97 LEU A C 1
ATOM 715 O O . LEU A 1 97 ? 8.608 10.331 -7.088 1.00 64.38 97 LEU A O 1
ATOM 719 N N . ASP A 1 98 ? 8.822 10.444 -9.329 1.00 67.38 98 ASP A N 1
ATOM 720 C CA . ASP A 1 98 ? 7.560 11.128 -9.566 1.00 67.38 98 ASP A CA 1
ATOM 721 C C . ASP A 1 98 ? 6.425 10.096 -9.575 1.00 67.38 98 ASP A C 1
ATOM 723 O O . ASP A 1 98 ? 6.297 9.287 -10.499 1.00 67.38 98 ASP A O 1
ATOM 727 N N . SER A 1 99 ? 5.595 10.109 -8.529 1.00 69.50 99 SER A N 1
ATOM 728 C CA . SER A 1 99 ? 4.421 9.236 -8.405 1.00 69.50 99 SER A CA 1
ATOM 729 C C . SER A 1 99 ? 3.509 9.315 -9.636 1.00 69.50 99 SER A C 1
ATOM 731 O O . SER A 1 99 ? 2.972 8.286 -10.059 1.00 69.50 99 SER A O 1
ATOM 733 N N . SER A 1 100 ? 3.404 10.490 -10.268 1.00 68.19 100 SER A N 1
ATOM 734 C CA . SER A 1 100 ? 2.579 10.700 -11.463 1.00 68.19 100 SER A CA 1
ATOM 735 C C . SER A 1 100 ? 3.129 10.005 -12.716 1.00 68.19 100 SER A C 1
ATOM 737 O O . SER A 1 100 ? 2.365 9.644 -13.609 1.00 68.19 100 SER A O 1
ATOM 739 N N . ALA A 1 101 ? 4.437 9.725 -12.767 1.00 69.12 101 ALA A N 1
ATOM 740 C CA . ALA A 1 101 ? 5.068 9.018 -13.883 1.00 69.12 101 ALA A CA 1
ATOM 741 C C . ALA A 1 101 ? 4.822 7.497 -13.851 1.00 69.12 101 ALA A C 1
ATOM 743 O O . ALA A 1 101 ? 5.086 6.790 -14.829 1.00 69.12 101 ALA A O 1
ATOM 744 N N . MET A 1 102 ? 4.346 6.961 -12.722 1.00 72.12 102 MET A N 1
ATOM 745 C CA . MET A 1 102 ? 4.219 5.516 -12.502 1.00 72.12 102 MET A CA 1
ATOM 746 C C . MET A 1 102 ? 2.810 5.056 -12.154 1.00 72.12 102 MET A C 1
ATOM 748 O O . MET A 1 102 ? 2.493 3.881 -12.372 1.00 72.12 102 MET A O 1
ATOM 752 N N . LEU A 1 103 ? 2.003 5.938 -11.573 1.00 83.75 103 LEU A N 1
ATOM 753 C CA . LEU A 1 103 ? 0.724 5.605 -10.970 1.00 83.75 103 LEU A CA 1
ATOM 754 C C . LEU A 1 103 ? -0.403 6.378 -11.649 1.00 83.75 103 LEU A C 1
ATOM 756 O O . LEU A 1 103 ? -0.222 7.484 -12.146 1.00 83.75 103 LEU A O 1
ATOM 760 N N . THR A 1 104 ? -1.590 5.783 -11.657 1.00 90.62 104 THR A N 1
ATOM 761 C CA . THR A 1 104 ? -2.796 6.458 -12.136 1.00 90.62 104 THR A CA 1
ATOM 762 C C . THR A 1 104 ? -3.379 7.285 -11.003 1.00 90.62 104 THR A C 1
ATOM 764 O O . THR A 1 104 ? -3.630 6.753 -9.925 1.00 90.62 104 THR A O 1
ATOM 767 N N . GLU A 1 105 ? -3.599 8.573 -11.230 1.00 95.12 105 GLU A N 1
ATOM 768 C CA . GLU A 1 105 ? -4.237 9.444 -10.245 1.00 95.12 105 GLU A CA 1
ATOM 769 C C . GLU A 1 105 ? -5.665 8.971 -9.933 1.00 95.12 105 GLU A C 1
ATOM 771 O O . GLU A 1 105 ? -6.438 8.692 -10.850 1.00 95.12 105 GLU A O 1
ATOM 776 N N . ILE A 1 106 ? -6.027 8.895 -8.650 1.00 96.94 106 ILE A N 1
ATOM 777 C CA . ILE A 1 106 ? -7.408 8.669 -8.212 1.00 96.94 106 ILE A CA 1
ATOM 778 C C . ILE A 1 106 ? -8.041 10.026 -7.906 1.00 96.94 106 ILE A C 1
ATOM 780 O O . ILE A 1 106 ? -7.576 10.740 -7.020 1.00 96.94 106 ILE A O 1
ATOM 784 N N . SER A 1 107 ? -9.130 10.364 -8.598 1.00 96.69 107 SER A N 1
ATOM 785 C CA . SER A 1 107 ? -9.841 11.625 -8.388 1.00 96.69 107 SER A CA 1
ATOM 786 C C . SER A 1 107 ? -11.350 11.488 -8.588 1.00 96.69 107 SER A C 1
ATOM 788 O O . SER A 1 107 ? -11.848 10.629 -9.323 1.00 96.69 107 SER A O 1
ATOM 790 N N . LEU A 1 108 ? -12.105 12.386 -7.949 1.00 96.38 108 LEU A N 1
ATOM 791 C CA . LEU A 1 108 ? -13.563 12.452 -8.106 1.00 96.38 108 LEU A CA 1
ATOM 792 C C . LEU A 1 108 ? -13.957 12.769 -9.555 1.00 96.38 108 LEU A C 1
ATOM 794 O O . LEU A 1 108 ? -14.932 12.224 -10.068 1.00 96.38 108 LEU A O 1
ATOM 798 N N . ALA A 1 109 ? -13.175 13.617 -10.231 1.00 96.50 109 ALA A N 1
ATOM 799 C CA . ALA A 1 109 ? -13.409 14.008 -11.619 1.00 96.50 109 ALA A CA 1
ATOM 800 C C . ALA A 1 109 ? -13.239 12.829 -12.589 1.00 96.50 109 ALA A C 1
ATOM 802 O O . ALA A 1 109 ? -14.065 12.647 -13.484 1.00 96.50 109 ALA A O 1
ATOM 803 N N . ALA A 1 110 ? -12.214 11.997 -12.376 1.00 95.44 110 ALA A N 1
ATOM 804 C CA . ALA A 1 110 ? -11.978 10.792 -13.168 1.00 95.44 110 ALA A CA 1
ATOM 805 C C . ALA A 1 110 ? -12.962 9.651 -12.848 1.00 95.44 110 ALA A C 1
ATOM 807 O O . ALA A 1 110 ? -12.994 8.659 -13.576 1.00 95.44 110 ALA A O 1
ATOM 808 N N . LYS A 1 111 ? -13.771 9.780 -11.781 1.00 96.31 111 LYS A N 1
ATOM 809 C CA . LYS A 1 111 ? -14.741 8.769 -11.315 1.00 96.31 111 LYS A CA 1
ATOM 810 C C . LYS A 1 111 ? -14.120 7.377 -11.155 1.00 96.31 111 LYS A C 1
ATOM 812 O O . LYS A 1 111 ? -14.759 6.364 -11.427 1.00 96.31 111 LYS A O 1
ATOM 817 N N . ASN A 1 112 ? -12.866 7.337 -10.718 1.00 95.50 112 ASN A N 1
ATOM 818 C CA . ASN A 1 112 ? -12.072 6.117 -10.588 1.00 95.50 112 ASN A CA 1
ATOM 819 C C . ASN A 1 112 ? -11.734 5.779 -9.126 1.00 95.50 112 ASN A C 1
ATOM 821 O O . ASN A 1 112 ? -10.822 4.995 -8.869 1.00 95.50 112 ASN A O 1
ATOM 825 N N . VAL A 1 113 ? -12.466 6.360 -8.169 1.00 96.44 113 VAL A N 1
ATOM 826 C CA . VAL A 1 113 ? -12.344 6.021 -6.747 1.00 96.44 113 VAL A CA 1
ATOM 827 C C . VAL A 1 113 ? -12.757 4.558 -6.542 1.00 96.44 113 VAL A C 1
ATOM 829 O O . VAL A 1 113 ? -13.875 4.189 -6.912 1.00 96.44 113 VAL A O 1
ATOM 832 N N . PRO A 1 114 ? -11.889 3.700 -5.974 1.00 95.00 114 PRO A N 1
ATOM 833 C CA . PRO A 1 114 ? -12.244 2.313 -5.706 1.00 95.00 114 PRO A CA 1
ATOM 834 C C . PRO A 1 114 ? -13.400 2.203 -4.709 1.00 95.00 114 PRO A C 1
ATOM 836 O O . PRO A 1 114 ? -13.433 2.916 -3.711 1.00 95.00 114 PRO A O 1
ATOM 839 N N . ALA A 1 115 ? -14.301 1.241 -4.929 1.00 93.25 115 ALA A N 1
ATOM 840 C CA . ALA A 1 115 ? -15.459 1.019 -4.056 1.00 93.25 115 ALA A CA 1
ATOM 841 C C . ALA A 1 115 ? -15.078 0.685 -2.601 1.00 93.25 115 ALA A C 1
ATOM 843 O O . ALA A 1 115 ? -15.841 0.950 -1.674 1.00 93.25 115 ALA A O 1
ATOM 844 N N . ARG A 1 116 ? -13.905 0.073 -2.395 1.00 94.06 116 ARG A N 1
ATOM 845 C CA . ARG A 1 116 ? -13.336 -0.237 -1.080 1.00 94.06 116 ARG A CA 1
ATOM 846 C C . ARG A 1 116 ? -11.840 0.034 -1.105 1.00 94.06 116 ARG A C 1
ATOM 848 O O . ARG A 1 116 ? -11.163 -0.333 -2.063 1.00 94.06 116 ARG A O 1
ATOM 855 N N . VAL A 1 117 ? -11.329 0.627 -0.030 1.00 97.50 117 VAL A N 1
ATOM 856 C CA . VAL A 1 117 ? -9.895 0.831 0.196 1.00 97.50 117 VAL A CA 1
ATOM 857 C C . VAL A 1 117 ? -9.567 0.373 1.607 1.00 97.50 117 VAL A C 1
ATOM 859 O O . VAL A 1 117 ? -10.106 0.893 2.579 1.00 97.50 117 VAL A O 1
ATOM 862 N N . LEU A 1 118 ? -8.723 -0.650 1.704 1.00 97.75 118 LEU A N 1
ATOM 863 C CA . LEU A 1 118 ? -8.460 -1.393 2.929 1.00 97.75 118 LEU A CA 1
ATOM 864 C C . LEU A 1 118 ? -6.976 -1.358 3.275 1.00 97.75 118 LEU A C 1
ATOM 866 O O . LEU A 1 118 ? -6.121 -1.658 2.440 1.00 97.75 118 LEU A O 1
ATOM 870 N N . HIS A 1 119 ? -6.664 -1.086 4.532 1.00 97.38 119 HIS A N 1
ATOM 871 C CA . HIS A 1 119 ? -5.335 -1.246 5.089 1.00 97.38 119 HIS A CA 1
ATOM 872 C C . HIS A 1 119 ? -5.350 -2.328 6.166 1.00 97.38 119 HIS A C 1
ATOM 874 O O . HIS A 1 119 ? -6.117 -2.271 7.124 1.00 97.38 119 HIS A O 1
ATOM 880 N N . GLY A 1 120 ? -4.475 -3.316 6.018 1.00 95.88 120 GLY A N 1
ATOM 881 C CA . GLY A 1 120 ? -4.310 -4.375 7.002 1.00 95.88 120 GLY A CA 1
ATOM 882 C C . GLY A 1 120 ? -3.182 -4.063 7.981 1.00 95.88 120 GLY A C 1
ATOM 883 O O . GLY A 1 120 ? -2.038 -3.854 7.567 1.00 95.88 120 GLY A O 1
ATOM 884 N N . THR A 1 121 ? -3.479 -4.092 9.278 1.00 95.50 121 THR A N 1
ATOM 885 C CA . THR A 1 121 ? -2.501 -3.872 10.352 1.00 95.50 121 THR A CA 1
ATOM 886 C C . THR A 1 121 ? -2.609 -4.945 11.445 1.00 95.50 121 THR A C 1
ATOM 888 O O . THR A 1 121 ? -3.272 -5.968 11.270 1.00 95.50 121 THR A O 1
ATOM 891 N N . TYR A 1 122 ? -1.865 -4.767 12.533 1.00 96.12 122 TYR A N 1
ATOM 892 C CA . TYR A 1 122 ? -1.722 -5.724 13.629 1.00 96.12 122 TYR A CA 1
ATOM 893 C C . TYR A 1 122 ? -2.030 -5.041 14.951 1.00 96.12 122 TYR A C 1
ATOM 895 O O . TYR A 1 122 ? -1.777 -3.839 15.088 1.00 96.12 122 TYR A O 1
ATOM 903 N N . TYR A 1 123 ? -2.495 -5.814 15.932 1.00 95.88 123 TYR A N 1
ATOM 904 C CA . TYR A 1 123 ? -2.830 -5.303 17.263 1.00 95.88 123 TYR A CA 1
ATOM 905 C C . TYR A 1 123 ? -1.635 -4.593 17.905 1.00 95.88 123 TYR A C 1
ATOM 907 O O . TYR A 1 123 ? -1.782 -3.517 18.473 1.00 95.88 123 TYR A O 1
ATOM 915 N N . ALA A 1 124 ? -0.425 -5.109 17.671 1.00 95.50 124 ALA A N 1
ATOM 916 C CA . ALA A 1 124 ? 0.827 -4.532 18.164 1.00 95.50 124 ALA A CA 1
ATOM 917 C C . ALA A 1 124 ? 1.117 -3.092 17.704 1.00 95.50 124 ALA A C 1
ATOM 919 O O . ALA A 1 124 ? 1.996 -2.442 18.267 1.00 95.50 124 ALA A O 1
ATOM 920 N N . PHE A 1 125 ? 0.441 -2.597 16.663 1.00 95.38 125 PHE A N 1
ATOM 921 C CA . PHE A 1 125 ? 0.643 -1.241 16.146 1.00 95.38 125 PHE A CA 1
ATOM 922 C C . PHE A 1 125 ? -0.561 -0.326 16.365 1.00 95.38 125 PHE A C 1
ATOM 924 O O . PHE A 1 125 ? -0.468 0.852 16.029 1.00 95.38 125 PHE A O 1
ATOM 931 N N . TRP A 1 126 ? -1.669 -0.842 16.904 1.00 96.62 126 TRP A N 1
ATOM 932 C CA . TRP A 1 126 ? -2.918 -0.094 17.016 1.00 96.62 126 TRP A CA 1
ATOM 933 C C . TRP A 1 126 ? -2.777 1.152 17.889 1.00 96.62 126 TRP A C 1
ATOM 935 O O . TRP A 1 126 ? -3.068 2.253 17.430 1.00 96.62 126 TRP A O 1
ATOM 945 N N . ASP A 1 127 ? -2.219 1.005 19.090 1.00 94.56 127 ASP A N 1
ATOM 946 C CA . ASP A 1 127 ? -2.051 2.130 20.013 1.00 94.56 127 ASP A CA 1
ATOM 947 C C . ASP A 1 127 ? -1.190 3.237 19.400 1.00 94.56 127 ASP A C 1
ATOM 949 O O . ASP A 1 127 ? -1.510 4.415 19.514 1.00 94.56 127 ASP A O 1
ATOM 953 N N . ALA A 1 128 ? -0.133 2.869 18.670 1.00 95.88 128 ALA A N 1
ATOM 954 C CA . ALA A 1 128 ? 0.724 3.832 17.984 1.00 95.88 128 ALA A CA 1
ATOM 955 C C . ALA A 1 128 ? 0.005 4.544 16.825 1.00 95.88 128 ALA A C 1
ATOM 957 O O . ALA A 1 128 ? 0.270 5.720 16.583 1.00 95.88 128 ALA A O 1
ATOM 958 N N . ILE A 1 129 ? -0.888 3.850 16.109 1.00 97.12 129 ILE A N 1
ATOM 959 C CA . ILE A 1 129 ? -1.731 4.441 15.056 1.00 97.12 129 ILE A CA 1
ATOM 960 C C . ILE A 1 129 ? -2.672 5.474 15.678 1.00 97.12 129 ILE A C 1
ATOM 962 O O . ILE A 1 129 ? -2.723 6.612 15.215 1.00 97.12 129 ILE A O 1
ATOM 966 N N . VAL A 1 130 ? -3.360 5.107 16.763 1.00 96.25 130 VAL A N 1
ATOM 967 C CA . VAL A 1 130 ? -4.296 6.003 17.454 1.00 96.25 130 VAL A CA 1
ATOM 968 C C . VAL A 1 130 ? -3.569 7.203 18.063 1.00 96.25 130 VAL A C 1
ATOM 970 O O . VAL A 1 130 ? -3.988 8.335 17.848 1.00 96.25 130 VAL A O 1
ATOM 973 N N . GLN A 1 131 ? -2.447 6.987 18.757 1.00 95.81 131 GLN A N 1
ATOM 974 C CA . GLN A 1 131 ? -1.657 8.060 19.379 1.00 95.81 131 GLN A CA 1
ATOM 975 C C . GLN A 1 131 ? -1.076 9.043 18.359 1.00 95.81 131 GLN A C 1
ATOM 977 O O . GLN A 1 131 ? -0.982 10.234 18.643 1.00 95.81 131 GLN A O 1
ATOM 982 N N . LYS A 1 132 ? -0.691 8.565 17.169 1.00 95.94 132 LYS A N 1
ATOM 983 C CA . LYS A 1 132 ? -0.269 9.439 16.064 1.00 95.94 132 LYS A CA 1
ATOM 984 C C . LYS A 1 132 ? -1.434 10.136 15.364 1.00 95.94 132 LYS A C 1
ATOM 986 O O . LYS A 1 132 ? -1.187 11.025 14.560 1.00 95.94 132 LYS A O 1
ATOM 991 N N . GLY A 1 133 ? -2.670 9.726 15.636 1.00 96.38 133 GLY A N 1
ATOM 992 C CA . GLY A 1 133 ? -3.867 10.260 14.998 1.00 96.38 133 GLY A CA 1
ATOM 993 C C . GLY A 1 133 ? -4.184 9.656 13.629 1.00 96.38 133 GLY A C 1
ATOM 994 O O . GLY A 1 133 ? -5.033 10.204 12.932 1.00 96.38 133 GLY A O 1
ATOM 995 N N . GLY A 1 134 ? -3.544 8.552 13.216 1.00 97.25 134 GLY A N 1
ATOM 996 C CA . GLY A 1 134 ? -3.779 7.955 11.898 1.00 97.25 134 GLY A CA 1
ATOM 997 C C . GLY A 1 134 ? -2.740 6.933 11.421 1.00 97.25 134 GLY A C 1
ATOM 998 O O . GLY A 1 134 ? -1.742 6.642 12.087 1.00 97.25 134 GLY A O 1
ATOM 999 N N . LEU A 1 135 ? -2.972 6.374 10.227 1.00 97.88 135 LEU A N 1
ATOM 1000 C CA . LEU A 1 135 ? -2.029 5.466 9.558 1.00 97.88 135 LEU A CA 1
ATOM 1001 C C . LEU A 1 135 ? -0.881 6.265 8.944 1.00 97.88 135 LEU A C 1
ATOM 1003 O O . LEU A 1 135 ? -1.115 7.149 8.136 1.00 97.88 135 LEU A O 1
ATOM 1007 N N . SER A 1 136 ? 0.365 5.924 9.261 1.00 96.00 136 SER A N 1
ATOM 1008 C CA . SER A 1 136 ? 1.539 6.613 8.712 1.00 96.00 136 SER A CA 1
ATOM 1009 C C . SER A 1 136 ? 2.161 5.861 7.539 1.00 96.00 136 SER A C 1
ATOM 1011 O O . SER A 1 136 ? 2.265 4.629 7.576 1.00 96.00 136 SER A O 1
ATOM 1013 N N . ARG A 1 137 ? 2.704 6.594 6.553 1.00 91.62 137 ARG A N 1
ATOM 1014 C CA . ARG A 1 137 ? 3.590 6.014 5.519 1.00 91.62 137 ARG A CA 1
ATOM 1015 C C . ARG A 1 137 ? 4.899 5.456 6.092 1.00 91.62 137 ARG A C 1
ATOM 1017 O O . ARG A 1 137 ? 5.606 4.688 5.432 1.00 91.62 137 ARG A O 1
ATOM 1024 N N . MET A 1 138 ? 5.208 5.777 7.352 1.00 89.06 138 MET A N 1
ATOM 1025 C CA . MET A 1 138 ? 6.415 5.351 8.057 1.00 89.06 138 MET A CA 1
ATOM 1026 C C . MET A 1 138 ? 7.668 5.747 7.260 1.00 89.06 138 MET A C 1
ATOM 1028 O O . MET A 1 138 ? 7.839 6.911 6.924 1.00 89.06 138 MET A O 1
ATOM 1032 N N . LYS A 1 139 ? 8.560 4.796 6.960 1.00 84.06 139 LYS A N 1
ATOM 1033 C CA . LYS A 1 139 ? 9.779 5.045 6.172 1.00 84.06 139 LYS A CA 1
ATOM 1034 C C . LYS A 1 139 ? 9.555 4.984 4.655 1.00 84.06 139 LYS A C 1
ATOM 1036 O O . LYS A 1 139 ? 10.510 5.159 3.912 1.00 84.06 139 LYS A O 1
ATOM 1041 N N . ARG A 1 140 ? 8.339 4.673 4.194 1.00 83.06 140 ARG A N 1
ATOM 1042 C CA . ARG A 1 140 ? 8.020 4.571 2.764 1.00 83.06 140 ARG A CA 1
ATOM 1043 C C . ARG A 1 140 ? 7.534 5.913 2.228 1.00 83.06 140 ARG A C 1
ATOM 1045 O O . ARG A 1 140 ? 7.164 6.799 2.999 1.00 83.06 140 ARG A O 1
ATOM 1052 N N . ASN A 1 141 ? 7.467 6.021 0.904 1.00 84.25 141 ASN A N 1
ATOM 1053 C CA . ASN A 1 141 ? 6.851 7.175 0.247 1.00 84.25 141 ASN A CA 1
ATOM 1054 C C . ASN A 1 141 ? 5.329 7.200 0.431 1.00 84.25 141 ASN A C 1
ATOM 1056 O O . ASN A 1 141 ? 4.750 8.267 0.544 1.00 84.25 141 ASN A O 1
ATOM 1060 N N . HIS A 1 142 ? 4.694 6.027 0.512 1.00 91.44 142 HIS A N 1
ATOM 1061 C CA . HIS A 1 142 ? 3.238 5.907 0.541 1.00 91.44 142 HIS A CA 1
ATOM 1062 C C . HIS A 1 142 ? 2.755 4.938 1.621 1.00 91.44 142 HIS A C 1
ATOM 1064 O O . HIS A 1 142 ? 3.428 3.944 1.927 1.00 91.44 142 HIS A O 1
ATOM 1070 N N . VAL A 1 143 ? 1.549 5.183 2.133 1.00 94.50 143 VAL A N 1
ATOM 1071 C CA . VAL A 1 143 ? 0.711 4.160 2.761 1.00 94.50 143 VAL A CA 1
ATOM 1072 C C . VAL A 1 143 ? 0.150 3.257 1.663 1.00 94.50 143 VAL A C 1
ATOM 1074 O O . VAL A 1 143 ? -0.413 3.730 0.680 1.00 94.50 143 VAL A O 1
ATOM 1077 N N . HIS A 1 144 ? 0.307 1.943 1.830 1.00 93.38 144 HIS A N 1
ATOM 1078 C CA . HIS A 1 144 ? -0.203 0.930 0.903 1.00 93.38 144 HIS A CA 1
ATOM 1079 C C . HIS A 1 144 ? -1.564 0.423 1.365 1.00 93.38 144 HIS A C 1
ATOM 1081 O O . HIS A 1 144 ? -1.689 -0.039 2.502 1.00 93.38 144 HIS A O 1
ATOM 1087 N N . CYS A 1 145 ? -2.544 0.455 0.470 1.00 96.00 145 CYS A N 1
ATOM 1088 C CA . CYS A 1 145 ? -3.889 -0.060 0.688 1.00 96.00 145 CYS A CA 1
ATOM 1089 C C . CYS A 1 145 ? -4.284 -1.026 -0.441 1.00 96.00 145 CYS A C 1
ATOM 1091 O O . CYS A 1 145 ? -3.743 -0.987 -1.547 1.00 96.00 145 CYS A O 1
ATOM 1093 N N . ALA A 1 146 ? -5.218 -1.924 -0.158 1.00 94.38 146 ALA A N 1
ATOM 1094 C CA . ALA A 1 146 ? -5.775 -2.885 -1.098 1.00 94.38 146 ALA A CA 1
ATOM 1095 C C . ALA A 1 146 ? -7.213 -2.501 -1.467 1.00 94.38 146 ALA A C 1
ATOM 1097 O O . ALA A 1 146 ? -7.941 -1.957 -0.642 1.00 94.38 146 ALA A O 1
ATOM 1098 N N . THR A 1 147 ? -7.646 -2.838 -2.679 1.00 94.38 147 THR A N 1
ATOM 1099 C CA . THR A 1 147 ? -9.043 -2.662 -3.121 1.00 94.38 147 THR A CA 1
ATOM 1100 C C . THR A 1 147 ? -9.996 -3.750 -2.605 1.00 94.38 147 THR A C 1
ATOM 1102 O O . THR A 1 147 ? -11.200 -3.700 -2.835 1.00 94.38 147 THR A O 1
ATOM 1105 N N . GLY A 1 148 ? -9.460 -4.734 -1.882 1.00 92.62 148 GLY A N 1
ATOM 1106 C CA . GLY A 1 148 ? -10.178 -5.843 -1.262 1.00 92.62 148 GLY A CA 1
ATOM 1107 C C . GLY A 1 148 ? -9.236 -6.682 -0.398 1.00 92.62 148 GLY A C 1
ATOM 1108 O O . GLY A 1 148 ? -8.094 -6.292 -0.141 1.00 92.62 148 GLY A O 1
ATOM 1109 N N . ILE A 1 149 ? -9.701 -7.833 0.071 1.00 88.50 149 ILE A N 1
ATOM 1110 C CA . ILE A 1 149 ? -8.956 -8.756 0.923 1.00 88.50 149 ILE A CA 1
ATOM 1111 C C . ILE A 1 149 ? -8.177 -9.751 0.051 1.00 88.50 149 ILE A C 1
ATOM 1113 O O . ILE A 1 149 ? -8.797 -10.577 -0.624 1.00 88.50 149 ILE A O 1
ATOM 1117 N N . PRO A 1 150 ? -6.824 -9.732 0.064 1.00 81.19 150 PRO A N 1
ATOM 1118 C CA . PRO A 1 150 ? -6.043 -10.611 -0.792 1.00 81.19 150 PRO A CA 1
ATOM 1119 C C . PRO A 1 150 ? -6.302 -12.098 -0.535 1.00 81.19 150 PRO A C 1
ATOM 1121 O O . PRO A 1 150 ? -6.026 -12.610 0.551 1.00 81.19 150 PRO A O 1
ATOM 1124 N N . GLY A 1 151 ? -6.744 -12.813 -1.570 1.00 79.25 151 GLY A N 1
ATOM 1125 C CA . GLY 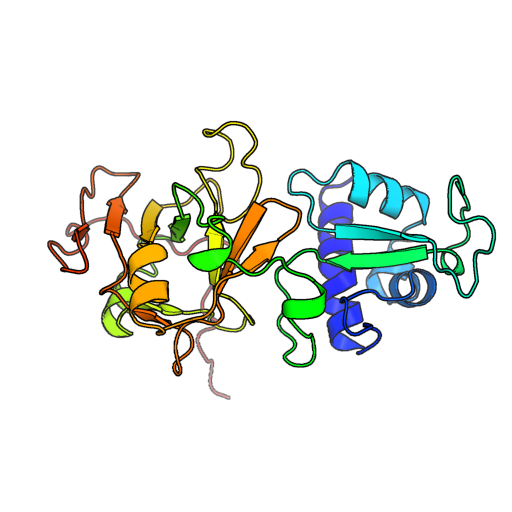A 1 151 ? -7.096 -14.236 -1.491 1.00 79.25 151 GLY A CA 1
ATOM 1126 C C . GLY A 1 151 ? -8.522 -14.533 -1.015 1.00 79.25 151 GLY A C 1
ATOM 1127 O O . GLY A 1 151 ? -8.852 -15.707 -0.883 1.00 79.25 151 GLY A O 1
ATOM 1128 N N . VAL A 1 152 ? -9.339 -13.504 -0.780 1.00 85.25 152 VAL A N 1
ATOM 1129 C CA . VAL A 1 152 ? -10.790 -13.622 -0.556 1.00 85.25 152 VAL A CA 1
ATOM 1130 C C . VAL A 1 152 ? -11.533 -12.941 -1.702 1.00 85.25 152 VAL A C 1
ATOM 1132 O O . VAL A 1 152 ? -12.342 -13.576 -2.371 1.00 85.25 152 VAL A O 1
ATOM 1135 N N . ASP A 1 153 ? -11.211 -11.675 -1.973 1.00 86.44 153 ASP A N 1
ATOM 1136 C CA . ASP A 1 153 ? -11.804 -10.923 -3.076 1.00 86.44 153 ASP A CA 1
ATOM 1137 C C . ASP A 1 153 ? -11.134 -11.293 -4.412 1.00 86.44 153 ASP A C 1
ATOM 1139 O O . ASP A 1 153 ? -9.903 -11.353 -4.531 1.00 86.44 153 ASP A O 1
ATOM 1143 N N . VAL A 1 154 ? -11.955 -11.544 -5.436 1.00 83.38 154 VAL A N 1
ATOM 1144 C CA . VAL A 1 154 ? -11.494 -11.955 -6.770 1.00 83.38 154 VAL A CA 1
ATOM 1145 C C . VAL A 1 154 ? -10.619 -10.861 -7.384 1.00 83.38 154 VAL A C 1
ATOM 1147 O O . VAL A 1 154 ? -10.985 -9.690 -7.406 1.00 83.38 154 VAL A O 1
ATOM 1150 N N . GLY A 1 155 ? -9.449 -11.247 -7.896 1.00 78.69 155 GLY A N 1
ATOM 1151 C CA . GLY A 1 155 ? -8.511 -10.328 -8.551 1.00 78.69 155 GLY A CA 1
ATOM 1152 C C . GLY A 1 155 ? -7.638 -9.505 -7.597 1.00 78.69 155 GLY A C 1
ATOM 1153 O O . GLY A 1 155 ? -6.717 -8.833 -8.059 1.00 78.69 155 GLY A O 1
ATOM 1154 N N . VAL A 1 156 ? -7.845 -9.590 -6.277 1.00 80.50 156 VAL A N 1
ATOM 1155 C CA . VAL A 1 156 ? -7.017 -8.873 -5.299 1.00 80.50 156 VAL A CA 1
ATOM 1156 C C . VAL A 1 156 ? -5.892 -9.776 -4.797 1.00 80.50 156 VAL A C 1
ATOM 1158 O O . VAL A 1 156 ? -6.104 -10.744 -4.066 1.00 80.50 156 VAL A O 1
ATOM 1161 N N . ILE A 1 157 ? -4.660 -9.445 -5.183 1.00 79.62 157 ILE A N 1
ATOM 1162 C CA . ILE A 1 157 ? -3.457 -10.233 -4.849 1.00 79.62 157 ILE A CA 1
ATOM 1163 C C . ILE A 1 157 ? -2.422 -9.456 -4.015 1.00 79.62 157 ILE A C 1
ATOM 1165 O O . ILE A 1 157 ? -1.504 -10.049 -3.439 1.00 79.62 157 ILE A O 1
ATOM 1169 N N . SER A 1 158 ? -2.582 -8.134 -3.911 1.00 79.50 158 SER A N 1
ATOM 1170 C CA . SER A 1 158 ? -1.602 -7.199 -3.345 1.00 79.50 158 SER A CA 1
ATOM 1171 C C . SER A 1 158 ? -2.258 -6.129 -2.461 1.00 79.50 158 SER A C 1
ATOM 1173 O O . SER A 1 158 ? -3.469 -6.107 -2.287 1.00 79.50 158 SER A O 1
ATOM 1175 N N . GLY A 1 159 ? -1.441 -5.272 -1.841 1.00 78.06 159 GLY A N 1
ATOM 1176 C CA . GLY A 1 159 ? -1.896 -4.128 -1.036 1.00 78.06 159 GLY A CA 1
ATOM 1177 C C . GLY A 1 159 ? -1.869 -4.362 0.476 1.00 78.06 159 GLY A C 1
ATOM 1178 O O . GLY A 1 159 ? -1.507 -3.454 1.215 1.00 78.06 159 GLY A O 1
ATOM 1179 N N . MET A 1 160 ? -2.090 -5.595 0.947 1.00 85.81 160 MET A N 1
ATOM 1180 C CA . MET A 1 160 ? -1.890 -5.951 2.361 1.00 85.81 160 MET A CA 1
ATOM 1181 C C . MET A 1 160 ? -1.397 -7.389 2.574 1.00 85.81 160 MET A C 1
ATOM 1183 O O . MET A 1 160 ? -1.236 -8.172 1.629 1.00 85.81 160 MET A O 1
ATOM 1187 N N . ARG A 1 161 ? -1.047 -7.724 3.822 1.00 86.56 161 ARG A N 1
ATOM 1188 C CA . ARG A 1 161 ? -0.656 -9.089 4.206 1.00 86.56 161 ARG A CA 1
ATOM 1189 C C . ARG A 1 161 ? -1.904 -9.918 4.539 1.00 86.56 161 ARG A C 1
ATOM 1191 O O . ARG A 1 161 ? -2.923 -9.356 4.911 1.00 86.56 161 ARG A O 1
ATOM 1198 N N . LYS A 1 162 ? -1.830 -11.242 4.367 1.00 85.88 162 LYS A N 1
ATOM 1199 C CA . LYS A 1 162 ? -2.970 -12.153 4.602 1.00 85.88 162 LYS A CA 1
ATOM 1200 C C . LYS A 1 162 ? -3.201 -12.440 6.088 1.00 85.88 162 LYS A C 1
ATOM 1202 O O . LYS A 1 162 ? -4.292 -12.804 6.490 1.00 85.88 162 LYS A O 1
ATOM 1207 N N . ASP A 1 163 ? -2.157 -12.293 6.893 1.00 88.81 163 ASP A N 1
ATOM 1208 C CA . ASP A 1 163 ? -2.116 -12.608 8.320 1.00 88.81 163 ASP A CA 1
ATOM 1209 C C . ASP A 1 163 ? -2.463 -11.411 9.217 1.00 88.81 163 ASP A C 1
ATOM 1211 O O . ASP A 1 163 ? -2.216 -11.469 10.421 1.00 88.81 163 ASP A O 1
ATOM 1215 N N . VAL A 1 164 ? -3.031 -10.346 8.651 1.00 92.88 164 VAL A N 1
ATOM 1216 C CA . VAL A 1 164 ? -3.434 -9.142 9.390 1.00 92.88 164 VAL A CA 1
ATOM 1217 C C . VAL A 1 164 ? -4.437 -9.479 10.494 1.00 92.88 164 VAL A C 1
ATOM 1219 O O . VAL A 1 164 ? -5.123 -10.503 10.450 1.00 92.88 164 VAL A O 1
ATOM 1222 N N . GLU A 1 165 ? -4.471 -8.638 11.518 1.00 95.25 165 GLU A N 1
ATOM 1223 C CA . GLU A 1 165 ? -5.347 -8.806 12.683 1.00 95.25 165 GLU A CA 1
ATOM 1224 C C . GLU A 1 165 ? -6.413 -7.712 12.744 1.00 95.25 165 GLU A C 1
ATOM 1226 O O . GLU A 1 165 ? -7.509 -7.950 13.236 1.00 95.25 165 GLU A O 1
ATOM 1231 N N . LEU A 1 166 ? -6.111 -6.545 12.170 1.00 96.06 166 LEU A N 1
ATOM 1232 C CA . LEU A 1 166 ? -7.023 -5.418 12.023 1.00 96.06 166 LEU A CA 1
ATOM 1233 C C . LEU A 1 166 ? -7.187 -5.060 10.552 1.00 96.06 166 LEU A C 1
ATOM 1235 O O . LEU A 1 166 ? -6.198 -4.986 9.810 1.00 96.06 166 LEU A O 1
ATOM 1239 N N . LEU A 1 167 ? -8.426 -4.772 10.168 1.00 97.12 167 LEU A N 1
ATOM 1240 C CA . LEU A 1 167 ? -8.778 -4.212 8.874 1.00 97.12 167 LEU A CA 1
ATOM 1241 C C . LEU A 1 167 ? -9.267 -2.777 9.069 1.00 97.12 167 LEU A C 1
ATOM 1243 O O . LEU A 1 167 ? -10.217 -2.538 9.808 1.00 97.12 167 LEU A O 1
ATOM 1247 N N . VAL A 1 168 ? -8.611 -1.831 8.404 1.00 98.25 168 VAL A N 1
ATOM 1248 C CA . VAL A 1 168 ? -8.999 -0.419 8.385 1.00 98.25 168 VAL A CA 1
ATOM 1249 C C . VAL A 1 168 ? -9.543 -0.093 7.002 1.00 98.25 168 VAL A C 1
ATOM 1251 O O . VAL A 1 168 ? -8.796 -0.120 6.025 1.00 98.25 168 VAL A O 1
ATOM 1254 N N . GLN A 1 169 ? -10.832 0.203 6.908 1.00 98.19 169 GLN A N 1
ATOM 1255 C CA . GLN A 1 169 ? -11.448 0.757 5.712 1.00 98.19 169 GLN A CA 1
ATOM 1256 C C . GLN A 1 169 ? -11.309 2.278 5.718 1.00 98.19 169 GLN A C 1
ATOM 1258 O O . GLN A 1 169 ? -11.630 2.939 6.705 1.00 98.19 169 GLN A O 1
ATOM 1263 N N . ILE A 1 170 ? -10.846 2.819 4.596 1.00 98.44 170 ILE A N 1
ATOM 1264 C CA . ILE A 1 170 ? -10.549 4.240 4.433 1.00 98.44 170 ILE A CA 1
ATOM 1265 C C . ILE A 1 170 ? -11.617 4.883 3.553 1.00 98.44 170 ILE A C 1
ATOM 1267 O O . ILE A 1 170 ? -11.931 4.374 2.475 1.00 98.44 170 ILE A O 1
ATOM 1271 N N . ASP A 1 171 ? -12.143 6.015 4.008 1.00 97.94 171 ASP A N 1
ATOM 1272 C CA . ASP A 1 171 ? -13.008 6.897 3.236 1.00 97.94 171 ASP A CA 1
ATOM 1273 C C . ASP A 1 171 ? -12.159 7.817 2.346 1.00 97.94 171 ASP A C 1
ATOM 1275 O O . ASP A 1 171 ? -11.819 8.957 2.683 1.00 97.94 171 ASP A O 1
ATOM 1279 N N . VAL A 1 172 ? -11.773 7.273 1.192 1.00 98.06 172 VAL A N 1
ATOM 1280 C CA . VAL A 1 172 ? -10.996 8.005 0.187 1.00 98.06 172 VAL A CA 1
ATOM 1281 C C . VAL A 1 172 ? -11.799 9.163 -0.395 1.00 98.06 172 VAL A C 1
ATOM 1283 O O . VAL A 1 172 ? -11.236 10.231 -0.631 1.00 98.06 172 VAL A O 1
ATOM 1286 N N . GLU A 1 173 ? -13.104 8.990 -0.593 1.00 97.44 173 GLU A N 1
ATOM 1287 C CA . GLU A 1 173 ? -13.949 10.011 -1.205 1.00 97.44 173 GLU A CA 1
ATOM 1288 C C . GLU A 1 173 ? -14.004 11.279 -0.350 1.00 97.44 173 GLU A C 1
ATOM 1290 O O . GLU A 1 173 ? -13.751 12.369 -0.870 1.00 97.44 173 GLU A O 1
ATOM 1295 N N . THR A 1 174 ? -14.244 11.148 0.956 1.00 97.62 174 THR A N 1
ATOM 1296 C CA . THR A 1 174 ? -14.235 12.299 1.870 1.00 97.62 174 THR A CA 1
ATOM 1297 C C . THR A 1 174 ? -12.854 12.952 1.924 1.00 97.62 174 THR A C 1
ATOM 1299 O O . THR A 1 174 ? -12.757 14.175 1.852 1.00 97.62 174 THR A O 1
ATOM 1302 N N . SER A 1 175 ? -11.768 12.169 1.938 1.00 97.81 175 SER A N 1
ATOM 1303 C CA . SER A 1 175 ? -10.409 12.738 1.923 1.00 97.81 175 SER A CA 1
ATOM 1304 C C . SER A 1 175 ? -10.088 13.545 0.654 1.00 97.81 175 SER A C 1
ATOM 1306 O O . SER A 1 175 ? -9.403 14.566 0.735 1.00 97.81 175 SER A O 1
ATOM 1308 N N . LEU A 1 176 ? -10.622 13.128 -0.502 1.00 97.94 176 LEU A N 1
ATOM 1309 C CA . LEU A 1 176 ? -10.497 13.849 -1.771 1.00 97.94 176 LEU A CA 1
ATOM 1310 C C . LEU A 1 176 ? -11.368 15.111 -1.793 1.00 97.94 176 LEU A C 1
ATOM 1312 O O . LEU A 1 176 ? -10.922 16.144 -2.285 1.00 97.94 176 LEU A O 1
ATOM 1316 N N . ARG A 1 177 ? -12.596 15.045 -1.257 1.00 97.69 177 ARG A N 1
ATOM 1317 C CA . ARG A 1 177 ? -13.499 16.208 -1.147 1.00 97.69 177 ARG A CA 1
ATOM 1318 C C . ARG A 1 177 ? -12.916 17.296 -0.250 1.00 97.69 177 ARG A C 1
ATOM 1320 O O . ARG A 1 177 ? -13.021 18.471 -0.589 1.00 97.69 177 ARG A O 1
ATOM 1327 N N . ASP A 1 178 ? -12.275 16.893 0.842 1.00 97.44 178 ASP A N 1
ATOM 1328 C CA . ASP A 1 178 ? -11.567 17.790 1.757 1.00 97.44 178 ASP A CA 1
ATOM 1329 C C . ASP A 1 178 ? -10.279 18.370 1.147 1.00 97.44 178 ASP A C 1
ATOM 1331 O O . ASP A 1 178 ? -9.717 19.317 1.694 1.00 97.44 178 ASP A O 1
ATOM 1335 N N . GLY A 1 179 ? -9.772 17.787 0.052 1.00 96.12 179 GLY A N 1
ATOM 1336 C CA . GLY A 1 179 ? -8.469 18.135 -0.519 1.00 96.12 179 GLY A CA 1
ATOM 1337 C C . GLY A 1 179 ? -7.292 17.800 0.403 1.00 96.12 179 GLY A C 1
ATOM 1338 O O . GLY A 1 179 ? -6.236 18.415 0.295 1.00 96.12 179 GLY A O 1
ATOM 1339 N N . ALA A 1 180 ? -7.470 16.857 1.333 1.00 95.19 180 ALA A N 1
ATOM 1340 C CA . ALA A 1 180 ? -6.504 16.608 2.401 1.00 95.19 180 ALA A CA 1
ATOM 1341 C C . ALA A 1 180 ? -5.297 15.772 1.965 1.00 95.19 180 ALA A C 1
ATOM 1343 O O . ALA A 1 180 ? -4.240 15.858 2.588 1.00 95.19 180 ALA A O 1
ATOM 1344 N N . MET A 1 181 ? -5.455 14.931 0.939 1.00 94.88 181 MET A N 1
ATOM 1345 C CA . MET A 1 181 ? -4.379 14.083 0.431 1.00 94.88 181 MET A CA 1
ATOM 1346 C C . MET A 1 181 ? -4.634 13.625 -1.005 1.00 94.88 181 MET A C 1
ATOM 1348 O O . MET A 1 181 ? -5.776 13.464 -1.439 1.00 94.88 181 MET A O 1
ATOM 1352 N N . GLN A 1 182 ? -3.541 13.362 -1.718 1.00 95.75 182 GLN A N 1
ATOM 1353 C CA . GLN A 1 182 ? -3.554 12.795 -3.061 1.00 95.75 182 GLN A CA 1
ATOM 1354 C C . GLN A 1 182 ? -3.589 11.265 -2.998 1.00 95.75 182 GLN A C 1
ATOM 1356 O O . GLN A 1 182 ? -2.935 10.648 -2.148 1.00 95.75 182 GLN A O 1
ATOM 1361 N N . TRP A 1 183 ? -4.307 10.650 -3.936 1.00 97.31 183 TRP A N 1
ATOM 1362 C CA . TRP A 1 183 ? -4.407 9.201 -4.055 1.00 97.31 183 TRP A CA 1
ATOM 1363 C C . TRP A 1 183 ? -4.002 8.713 -5.439 1.00 97.31 183 TRP A C 1
ATOM 1365 O O . TRP A 1 183 ? -4.210 9.381 -6.452 1.00 97.31 183 TRP A O 1
ATOM 1375 N N . TRP A 1 184 ? -3.456 7.504 -5.464 1.00 95.88 184 TRP A N 1
ATOM 1376 C CA . TRP A 1 184 ? -2.926 6.873 -6.658 1.00 95.88 184 TRP A CA 1
ATOM 1377 C C . TRP A 1 184 ? -3.302 5.394 -6.714 1.00 95.88 184 TRP A C 1
ATOM 1379 O O . TRP A 1 184 ? -3.398 4.722 -5.685 1.00 95.88 184 TRP A O 1
ATOM 1389 N N . LEU A 1 185 ? -3.459 4.869 -7.925 1.00 92.88 185 LEU A N 1
ATOM 1390 C CA . LEU A 1 185 ? -3.666 3.460 -8.223 1.00 92.88 185 LEU A CA 1
ATOM 1391 C C . LEU A 1 185 ? -2.467 2.932 -9.013 1.00 92.88 185 LEU A C 1
ATOM 1393 O O . LEU A 1 185 ? -2.128 3.444 -10.082 1.00 92.88 185 LEU A O 1
ATOM 1397 N N . SER A 1 186 ? -1.816 1.894 -8.499 1.00 87.75 186 SER A N 1
ATOM 1398 C CA . SER A 1 186 ? -0.763 1.192 -9.233 1.00 87.75 186 SER A CA 1
ATOM 1399 C C . SER A 1 186 ? -1.343 0.239 -10.284 1.00 87.75 186 SER A C 1
ATOM 1401 O O . SER A 1 186 ? -2.492 -0.199 -10.201 1.00 87.75 186 SER A O 1
ATOM 1403 N N . SER A 1 187 ? -0.502 -0.191 -11.227 1.00 82.25 187 SER A N 1
ATOM 1404 C CA . SER A 1 187 ? -0.876 -1.176 -12.255 1.00 82.25 187 SER A CA 1
ATOM 1405 C C . SER A 1 187 ? -1.321 -2.535 -11.698 1.00 82.25 187 SER A C 1
ATOM 1407 O O . SER A 1 187 ? -2.023 -3.273 -12.380 1.00 82.25 187 SER A O 1
ATOM 1409 N N . ASN A 1 188 ? -0.933 -2.876 -10.464 1.00 77.75 188 ASN A N 1
ATOM 1410 C CA . ASN A 1 188 ? -1.345 -4.102 -9.772 1.00 77.75 188 ASN A CA 1
ATOM 1411 C C . ASN A 1 188 ? -2.468 -3.880 -8.741 1.00 77.75 188 ASN A C 1
ATOM 1413 O O . ASN A 1 188 ? -2.644 -4.706 -7.842 1.00 77.75 188 ASN A O 1
ATOM 1417 N N . GLY A 1 189 ? -3.212 -2.774 -8.857 1.00 85.62 189 GLY A N 1
ATOM 1418 C CA . GLY A 1 189 ? -4.418 -2.514 -8.068 1.00 85.62 189 GLY A CA 1
ATOM 1419 C C . GLY A 1 189 ? -4.159 -2.114 -6.614 1.00 85.62 189 GLY A C 1
ATOM 1420 O O . GLY A 1 189 ? -5.058 -2.216 -5.782 1.00 85.62 189 GLY A O 1
ATOM 1421 N N . VAL A 1 190 ? -2.937 -1.691 -6.280 1.00 90.56 190 VAL A N 1
ATOM 1422 C CA . VAL A 1 190 ? -2.607 -1.159 -4.953 1.00 90.56 190 VAL A CA 1
ATOM 1423 C C . VAL A 1 190 ? -2.941 0.323 -4.925 1.00 90.56 190 VAL A C 1
ATOM 1425 O O . VAL A 1 190 ? -2.515 1.085 -5.791 1.00 90.56 190 VAL A O 1
ATOM 1428 N N . VAL A 1 191 ? -3.683 0.720 -3.900 1.00 95.38 191 VAL A N 1
ATOM 1429 C CA . VAL A 1 191 ? -4.050 2.111 -3.653 1.00 95.38 191 VAL A CA 1
ATOM 1430 C C . VAL A 1 191 ? -2.985 2.737 -2.756 1.00 95.38 191 VAL A C 1
ATOM 1432 O O . VAL A 1 191 ? -2.558 2.132 -1.768 1.00 95.38 191 VAL A O 1
ATOM 1435 N N . LEU A 1 192 ? -2.507 3.916 -3.130 1.00 95.19 192 LEU A N 1
ATOM 1436 C CA . LEU A 1 192 ? -1.334 4.560 -2.548 1.00 95.19 192 LEU A CA 1
ATOM 1437 C C . LEU A 1 192 ? -1.654 6.017 -2.224 1.00 95.19 192 LEU A C 1
ATOM 1439 O O . LEU A 1 192 ? -2.258 6.713 -3.034 1.00 95.19 192 LEU A O 1
ATOM 1443 N N . THR A 1 193 ? -1.204 6.487 -1.068 1.00 96.25 193 THR A N 1
ATOM 1444 C CA . THR A 1 193 ? -1.222 7.911 -0.715 1.00 96.25 193 THR A CA 1
ATOM 1445 C C . THR A 1 193 ? 0.020 8.254 0.085 1.00 96.25 193 THR A C 1
ATOM 1447 O O . THR A 1 193 ? 0.502 7.434 0.870 1.00 96.25 193 THR A O 1
ATOM 1450 N N . GLU A 1 194 ? 0.560 9.448 -0.127 1.00 94.31 194 GLU A N 1
ATOM 1451 C CA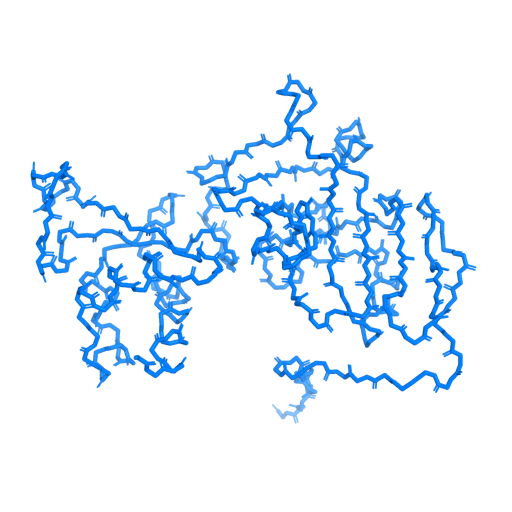 . GLU A 1 194 ? 1.637 9.991 0.705 1.00 94.31 194 GLU A CA 1
ATOM 1452 C C . GLU A 1 194 ? 1.123 10.350 2.109 1.00 94.31 194 GLU A C 1
ATOM 1454 O O . GLU A 1 194 ? 1.912 10.440 3.050 1.00 94.31 194 GLU A O 1
ATOM 1459 N N . GLY A 1 195 ? -0.200 10.439 2.270 1.00 96.19 195 GLY A N 1
ATOM 1460 C CA . GLY A 1 195 ? -0.863 10.995 3.436 1.00 96.19 195 GLY A CA 1
ATOM 1461 C C . GLY A 1 195 ? -1.047 12.506 3.309 1.00 96.19 195 GLY A C 1
ATOM 1462 O O . GLY A 1 195 ? -0.836 13.091 2.248 1.00 96.19 195 GLY A O 1
ATOM 1463 N N . ASP A 1 196 ? -1.470 13.115 4.406 1.00 96.12 196 ASP A N 1
ATOM 1464 C CA . ASP A 1 196 ? -1.506 14.558 4.599 1.00 96.12 196 ASP A CA 1
ATOM 1465 C C . ASP A 1 196 ? -0.088 15.155 4.727 1.00 96.12 196 ASP A C 1
ATOM 1467 O O . ASP A 1 196 ? 0.931 14.482 4.545 1.00 96.12 196 ASP A O 1
ATOM 1471 N N . GLU A 1 197 ? -0.009 16.428 5.108 1.00 93.62 197 GLU A N 1
ATOM 1472 C CA . GLU A 1 197 ? 1.242 17.148 5.387 1.00 93.62 197 GLU A CA 1
ATOM 1473 C C . GLU A 1 197 ? 2.163 16.465 6.421 1.00 93.62 197 GLU A C 1
ATOM 1475 O O . GLU A 1 197 ? 3.377 16.680 6.411 1.00 93.62 197 GLU A O 1
ATOM 1480 N N . ASN A 1 198 ? 1.617 15.595 7.278 1.00 94.12 198 ASN A N 1
ATOM 1481 C CA . ASN A 1 198 ? 2.353 14.825 8.282 1.00 94.12 198 ASN A CA 1
ATOM 1482 C C . ASN A 1 198 ? 2.667 13.390 7.818 1.00 94.12 198 ASN A C 1
ATOM 1484 O O . ASN A 1 198 ? 3.233 12.587 8.572 1.00 94.12 198 ASN A O 1
ATOM 1488 N N . GLY A 1 199 ? 2.315 13.043 6.579 1.00 95.50 199 GLY A N 1
ATOM 1489 C CA . GLY A 1 199 ? 2.442 11.698 6.030 1.00 95.50 199 GLY A CA 1
ATOM 1490 C C . GLY A 1 199 ? 1.497 10.692 6.688 1.00 95.50 199 GLY A C 1
ATOM 1491 O O . GLY A 1 199 ? 1.862 9.514 6.852 1.00 95.50 199 GLY A O 1
ATOM 1492 N N . LEU A 1 200 ? 0.329 11.164 7.136 1.00 97.69 200 LEU A N 1
ATOM 1493 C CA . LEU A 1 200 ? -0.700 10.371 7.794 1.00 97.69 200 LEU A CA 1
ATOM 1494 C C . LEU A 1 200 ? -1.957 10.251 6.933 1.00 97.69 200 LEU A C 1
ATOM 1496 O O . LEU A 1 200 ? -2.299 11.127 6.153 1.00 97.69 200 LEU A O 1
ATOM 1500 N N . ILE A 1 201 ? -2.698 9.173 7.144 1.00 98.38 201 ILE A N 1
ATOM 1501 C CA . ILE A 1 201 ? -4.126 9.108 6.857 1.00 98.38 201 ILE A CA 1
ATOM 1502 C C . ILE A 1 201 ? -4.818 9.297 8.205 1.00 98.38 201 ILE A C 1
ATOM 1504 O O . ILE A 1 201 ? -4.815 8.350 9.003 1.00 98.38 201 ILE A O 1
ATOM 1508 N N . PRO A 1 202 ? -5.344 10.499 8.503 1.00 98.25 202 PRO A N 1
ATOM 1509 C CA . PRO A 1 202 ? -6.003 10.779 9.768 1.00 98.25 202 PRO A CA 1
ATOM 1510 C C . PRO A 1 202 ? -7.138 9.812 10.098 1.00 98.25 202 PRO A C 1
ATOM 1512 O O . PRO A 1 202 ? -7.872 9.370 9.212 1.00 98.25 202 PRO A O 1
ATOM 1515 N N . LEU A 1 203 ? -7.332 9.569 11.397 1.00 97.38 203 LEU A N 1
ATOM 1516 C CA . LEU A 1 203 ? -8.429 8.762 11.935 1.00 97.38 203 LEU A CA 1
ATOM 1517 C C . LEU A 1 203 ? -9.792 9.201 11.400 1.00 97.38 203 LEU A C 1
ATOM 1519 O O . LEU A 1 203 ? -10.610 8.338 11.123 1.00 97.38 203 LEU A O 1
ATOM 1523 N N . LYS A 1 204 ? -10.015 10.505 11.168 1.00 97.81 204 LYS A N 1
ATOM 1524 C CA . LYS A 1 204 ? -11.280 11.015 10.610 1.00 97.81 204 LYS A CA 1
ATOM 1525 C C . LYS A 1 204 ? -11.654 10.429 9.242 1.00 97.81 204 LYS A C 1
ATOM 1527 O O . LYS A 1 204 ? -12.816 10.480 8.869 1.00 97.81 204 LYS A O 1
ATOM 1532 N N . TYR A 1 205 ? -10.690 9.870 8.505 1.00 98.44 205 TYR A N 1
ATOM 1533 C CA . TYR A 1 205 ? -10.928 9.187 7.231 1.00 98.44 205 TYR A CA 1
ATOM 1534 C C . TYR A 1 205 ? -11.023 7.671 7.375 1.00 98.44 205 TYR A C 1
ATOM 1536 O O . TYR A 1 205 ? -11.034 6.956 6.376 1.00 98.44 205 TYR A O 1
ATOM 1544 N N . PHE A 1 206 ? -11.065 7.135 8.592 1.00 98.31 206 PHE A N 1
ATOM 1545 C CA . PHE A 1 206 ? -11.341 5.720 8.788 1.00 98.31 206 PHE A CA 1
ATOM 1546 C C . PHE A 1 206 ? -12.853 5.555 8.754 1.00 98.31 206 PHE A C 1
ATOM 1548 O O . PHE A 1 206 ? -13.536 5.844 9.733 1.00 98.31 206 PHE A O 1
ATOM 1555 N N . ALA A 1 207 ? -13.369 5.053 7.634 1.00 98.00 207 ALA A N 1
ATOM 1556 C CA . ALA A 1 207 ? -14.765 4.643 7.554 1.00 98.00 207 ALA A CA 1
ATOM 1557 C C . ALA A 1 207 ? -15.062 3.598 8.639 1.00 98.00 207 ALA A C 1
ATOM 1559 O O . ALA A 1 207 ? -16.091 3.664 9.304 1.00 98.00 207 ALA A O 1
ATOM 1560 N N . ARG A 1 208 ? -14.125 2.660 8.844 1.00 98.12 208 ARG A N 1
ATOM 1561 C CA . ARG A 1 208 ? -14.230 1.614 9.862 1.00 98.12 208 ARG A CA 1
ATOM 1562 C C . ARG A 1 208 ? -12.870 1.011 10.196 1.00 98.12 208 ARG A C 1
ATOM 1564 O O . ARG A 1 208 ? -12.062 0.799 9.297 1.00 98.12 208 ARG A O 1
ATOM 1571 N N . ALA A 1 209 ? -12.627 0.663 11.455 1.00 97.94 209 ALA A N 1
ATOM 1572 C CA . ALA A 1 209 ? -11.524 -0.211 11.849 1.00 97.94 209 ALA A CA 1
ATOM 1573 C C . ALA A 1 209 ? -12.048 -1.340 12.732 1.00 97.94 209 ALA A C 1
ATOM 1575 O O . ALA A 1 209 ? -12.658 -1.077 13.767 1.00 97.94 209 ALA A O 1
ATOM 1576 N N . GLU A 1 210 ? -11.799 -2.588 12.343 1.00 97.06 210 GLU A N 1
ATOM 1577 C CA . GLU A 1 210 ? -12.299 -3.755 13.070 1.00 97.06 210 GLU A CA 1
ATOM 1578 C C . GLU A 1 210 ? -11.281 -4.895 13.135 1.00 97.06 210 GLU A C 1
ATOM 1580 O O . GLU A 1 210 ? -10.433 -5.071 12.251 1.00 97.06 210 GLU A O 1
ATOM 1585 N N . GLY A 1 211 ? -11.362 -5.665 14.217 1.00 95.81 211 GLY A N 1
ATOM 1586 C CA . GLY A 1 211 ? -10.613 -6.900 14.378 1.00 95.81 211 GLY A CA 1
ATOM 1587 C C . GLY A 1 211 ? -11.171 -8.005 13.501 1.00 95.81 211 GLY A C 1
ATOM 1588 O O . GLY A 1 211 ? -12.359 -8.306 13.547 1.00 95.81 211 GLY A O 1
ATOM 1589 N N . VAL A 1 212 ? -10.290 -8.651 12.742 1.00 93.50 212 VAL A N 1
ATOM 1590 C CA . VAL A 1 212 ? -10.635 -9.811 11.902 1.00 93.50 212 VAL A CA 1
ATOM 1591 C C . VAL A 1 212 ? -10.280 -11.144 12.570 1.00 93.50 212 VAL A C 1
ATOM 1593 O O . VAL A 1 212 ? -10.405 -12.205 11.963 1.00 93.50 212 VAL A O 1
ATOM 1596 N N . LYS A 1 213 ? -9.799 -11.097 13.820 1.00 89.50 213 LYS A N 1
ATOM 1597 C CA . LYS A 1 213 ? -9.427 -12.252 14.649 1.00 89.50 213 LYS A CA 1
ATOM 1598 C C . LYS A 1 213 ? -9.809 -12.008 16.107 1.00 89.50 213 LYS A C 1
ATOM 1600 O O . LYS A 1 213 ? -9.830 -10.863 16.547 1.00 89.50 213 LYS A O 1
ATOM 1605 N N . ASN A 1 214 ? -9.979 -13.076 16.883 1.00 87.81 214 ASN A N 1
ATOM 1606 C CA . ASN A 1 214 ? -10.119 -13.014 18.345 1.00 87.81 214 ASN A CA 1
ATOM 1607 C C . ASN A 1 214 ? -11.285 -12.126 18.840 1.00 87.81 214 ASN A C 1
ATOM 1609 O O . ASN A 1 214 ? -11.190 -11.568 19.928 1.00 87.81 214 ASN A O 1
ATOM 1613 N N . ASP A 1 215 ? -12.334 -11.952 18.026 1.00 87.88 215 ASP A N 1
ATOM 1614 C CA . ASP A 1 215 ? -13.579 -11.243 18.367 1.00 87.88 215 ASP A CA 1
ATOM 1615 C C . ASP A 1 215 ? -13.401 -9.830 18.960 1.00 87.88 215 ASP A C 1
ATOM 1617 O O . ASP A 1 215 ? -14.188 -9.373 19.784 1.00 87.88 215 ASP A O 1
ATOM 1621 N N . VAL A 1 216 ? -12.372 -9.105 18.507 1.00 93.69 216 VAL A N 1
ATOM 1622 C CA . VAL A 1 216 ? -12.061 -7.732 18.953 1.00 93.69 216 VAL A CA 1
ATOM 1623 C C . VAL A 1 216 ? -13.164 -6.725 18.589 1.00 93.69 216 VAL A C 1
ATOM 1625 O O . VAL A 1 216 ? -13.317 -5.712 19.268 1.00 93.69 216 VAL A O 1
ATOM 1628 N N . GLY A 1 217 ? -13.951 -7.001 17.546 1.00 95.38 217 GLY A N 1
ATOM 1629 C CA . GLY A 1 217 ? -15.047 -6.134 17.118 1.00 95.38 217 GLY A CA 1
ATOM 1630 C C . GLY A 1 217 ? -14.570 -4.819 16.497 1.00 95.38 217 GLY A C 1
ATOM 1631 O O . GLY A 1 217 ? -13.485 -4.744 15.916 1.00 95.38 217 GLY A O 1
ATOM 1632 N N . VAL A 1 218 ? -15.413 -3.789 16.582 1.00 97.50 218 VAL A N 1
ATOM 1633 C CA . VAL A 1 218 ? -15.192 -2.475 15.957 1.00 97.50 218 VAL A CA 1
ATOM 1634 C C . VAL A 1 218 ? -14.472 -1.547 16.922 1.00 97.50 218 VAL A C 1
ATOM 1636 O O . VAL A 1 218 ? -14.939 -1.322 18.035 1.00 97.50 218 VAL A O 1
ATOM 1639 N N . LEU A 1 219 ? -13.360 -0.974 16.473 1.00 97.50 219 LEU A N 1
ATOM 1640 C CA . LEU A 1 219 ? -12.557 -0.021 17.238 1.00 97.50 219 LEU A CA 1
ATOM 1641 C C . LEU A 1 219 ? -12.787 1.422 16.782 1.00 97.50 219 LEU A C 1
ATOM 1643 O O . LEU A 1 219 ? -12.721 2.336 17.601 1.00 97.50 219 LEU A O 1
ATOM 1647 N N . VAL A 1 220 ? -13.055 1.627 15.489 1.00 98.06 220 VAL A N 1
ATOM 1648 C CA . VAL A 1 220 ? -13.373 2.935 14.894 1.00 98.06 220 VAL A CA 1
ATOM 1649 C C . VAL A 1 220 ? -14.541 2.783 13.932 1.00 98.06 220 VAL A C 1
ATOM 1651 O O . VAL A 1 220 ? -14.569 1.818 13.166 1.00 98.06 220 VAL A O 1
ATOM 1654 N N . ASP A 1 221 ? -15.458 3.745 13.939 1.00 97.69 221 ASP A N 1
ATOM 1655 C CA . ASP A 1 221 ? -16.552 3.855 12.971 1.00 97.69 221 ASP A CA 1
ATOM 1656 C C . ASP A 1 221 ? -16.750 5.332 12.613 1.00 97.69 221 ASP A C 1
ATOM 1658 O O . ASP A 1 221 ? -16.766 6.183 13.501 1.00 97.69 221 ASP A O 1
ATOM 1662 N N . ASN A 1 222 ? -16.841 5.646 11.318 1.00 96.69 222 ASN A N 1
ATOM 1663 C CA . ASN A 1 222 ? -17.003 7.016 10.803 1.00 96.69 222 ASN A CA 1
ATOM 1664 C C . ASN A 1 222 ? -16.019 8.036 11.410 1.00 96.69 222 ASN A C 1
ATOM 1666 O O . ASN A 1 222 ? -16.376 9.163 11.744 1.00 96.69 222 ASN A O 1
ATOM 1670 N N . GLY A 1 223 ? -14.764 7.621 11.572 1.00 94.81 223 GLY A N 1
ATOM 1671 C CA . GLY A 1 223 ? -13.689 8.445 12.111 1.00 94.81 223 GLY A CA 1
ATOM 1672 C C . GLY A 1 223 ? -13.664 8.607 13.632 1.00 94.81 223 GLY A C 1
ATOM 1673 O O . GLY A 1 223 ? -12.722 9.206 14.157 1.00 94.81 223 GLY A O 1
ATOM 1674 N N . GLU A 1 224 ? -14.634 8.040 14.351 1.00 95.75 224 GLU A N 1
ATOM 1675 C CA . GLU A 1 224 ? -14.712 8.094 15.809 1.00 95.75 224 GLU A CA 1
ATOM 1676 C C . GLU A 1 224 ? -14.198 6.802 16.446 1.00 95.75 224 GLU A C 1
ATOM 1678 O O . GLU A 1 224 ? -14.593 5.695 16.078 1.00 95.75 224 GLU A O 1
ATOM 1683 N N . LYS A 1 225 ? -13.311 6.931 17.439 1.00 95.00 225 LYS A N 1
ATOM 1684 C CA . LYS A 1 225 ? -12.825 5.787 18.215 1.00 95.00 225 LYS A CA 1
ATOM 1685 C C . LYS A 1 225 ? -13.903 5.330 19.196 1.00 95.00 225 LYS A C 1
ATOM 1687 O O . LYS A 1 225 ? -14.192 6.028 20.164 1.00 95.00 225 LYS A O 1
ATOM 1692 N N . LEU A 1 226 ? -14.433 4.133 18.967 1.00 95.56 226 LEU A N 1
ATOM 1693 C CA . LEU A 1 226 ? -15.500 3.533 19.768 1.00 95.56 226 LEU A CA 1
ATOM 1694 C C . LEU A 1 226 ? -14.974 2.676 20.921 1.00 95.56 226 LEU A C 1
ATOM 1696 O O . LEU A 1 226 ? -15.602 2.609 21.975 1.00 95.56 226 LEU A O 1
ATOM 1700 N N . ALA A 1 227 ? -13.834 2.007 20.727 1.00 94.12 227 ALA A N 1
ATOM 1701 C CA . ALA A 1 227 ? -13.297 1.060 21.698 1.00 94.12 227 ALA A CA 1
ATOM 1702 C C . ALA A 1 227 ? -11.764 0.991 21.673 1.00 94.12 227 ALA A C 1
ATOM 1704 O O . ALA A 1 227 ? -11.100 1.429 20.728 1.00 94.12 227 ALA A O 1
ATOM 1705 N N . ASP A 1 228 ? -11.208 0.439 22.747 1.00 94.31 228 ASP A N 1
ATOM 1706 C CA . ASP A 1 228 ? -9.818 -0.007 22.830 1.00 94.31 228 ASP A CA 1
ATOM 1707 C C . ASP A 1 228 ? -9.718 -1.507 22.553 1.00 94.31 228 ASP A C 1
ATOM 1709 O O . ASP A 1 228 ? -10.721 -2.225 22.551 1.00 94.31 228 ASP A O 1
ATOM 1713 N N . LEU A 1 229 ? -8.495 -1.991 22.331 1.00 94.50 229 LEU A N 1
ATOM 1714 C CA . LEU A 1 229 ? -8.264 -3.429 22.262 1.00 94.50 229 LEU A CA 1
ATOM 1715 C C . LEU A 1 229 ? -8.676 -4.098 23.590 1.00 94.50 229 LEU A C 1
ATOM 1717 O O . LEU A 1 229 ? -8.384 -3.553 24.658 1.00 94.50 229 LEU A O 1
ATOM 1721 N N . PRO A 1 230 ? -9.314 -5.284 23.549 1.00 92.38 230 PRO A N 1
ATOM 1722 C CA . PRO A 1 230 ? -9.712 -6.008 24.749 1.00 92.38 230 PRO A CA 1
ATOM 1723 C C . PRO A 1 230 ? -8.540 -6.263 25.700 1.00 92.38 230 PRO A C 1
ATOM 1725 O O . PRO A 1 230 ? -7.447 -6.660 25.287 1.00 92.38 230 PRO A O 1
ATOM 1728 N N . ALA A 1 231 ? -8.788 -6.094 26.999 1.00 88.31 231 ALA A N 1
ATOM 1729 C CA . ALA A 1 231 ? -7.809 -6.433 28.024 1.00 88.31 231 ALA A CA 1
ATOM 1730 C C . ALA A 1 231 ? -7.472 -7.934 27.973 1.00 88.31 231 ALA A C 1
ATOM 1732 O O . ALA A 1 231 ? -8.360 -8.779 27.877 1.00 88.31 231 ALA A O 1
ATOM 1733 N N . GLY A 1 232 ? -6.182 -8.269 28.053 1.00 85.38 232 GLY A N 1
ATOM 1734 C CA . GLY A 1 232 ? -5.710 -9.658 28.007 1.00 85.38 232 GLY A CA 1
ATOM 1735 C C . GLY A 1 232 ? -5.579 -10.253 26.602 1.00 85.38 232 GLY A C 1
ATOM 1736 O O . GLY A 1 232 ? -5.225 -11.425 26.483 1.00 85.38 232 GLY A O 1
ATOM 1737 N N . LEU A 1 233 ? -5.814 -9.468 25.543 1.00 90.38 233 LEU A N 1
ATOM 1738 C CA . LEU A 1 233 ? -5.520 -9.884 24.175 1.00 90.38 233 LEU A CA 1
ATOM 1739 C C . LEU A 1 233 ? -4.025 -10.202 24.028 1.00 90.38 233 LEU A C 1
ATOM 1741 O O . LEU A 1 233 ? -3.161 -9.400 24.385 1.00 90.38 233 LEU A O 1
ATOM 1745 N N . GLU A 1 234 ? -3.707 -11.373 23.480 1.00 88.50 234 GLU A N 1
ATOM 1746 C CA . GLU A 1 234 ? -2.321 -11.755 23.222 1.00 88.50 234 GLU A CA 1
ATOM 1747 C C . GLU A 1 234 ? -1.776 -10.963 22.021 1.00 88.50 234 GLU A C 1
ATOM 1749 O O . GLU A 1 234 ? -2.083 -11.258 20.865 1.00 88.50 234 GLU A O 1
ATOM 1754 N N . ILE A 1 235 ? -0.957 -9.945 22.291 1.00 90.38 235 ILE A N 1
ATOM 1755 C CA . ILE A 1 235 ? -0.379 -9.078 21.259 1.00 90.38 235 ILE A CA 1
ATOM 1756 C C . ILE A 1 235 ? 0.981 -9.622 20.812 1.00 90.38 235 ILE A C 1
ATOM 1758 O O . ILE A 1 235 ? 1.922 -9.722 21.600 1.00 90.38 235 ILE A O 1
ATOM 1762 N N . LYS A 1 236 ? 1.110 -9.917 19.513 1.00 87.25 236 LYS A N 1
ATOM 1763 C CA . LYS A 1 236 ? 2.357 -10.391 18.894 1.00 87.25 236 LYS A CA 1
ATOM 1764 C C . LYS A 1 236 ? 2.870 -9.389 17.870 1.00 87.25 236 LYS A C 1
ATOM 1766 O O . LYS A 1 236 ? 2.147 -8.963 16.973 1.00 87.25 236 LYS A O 1
ATOM 1771 N N . VAL A 1 237 ? 4.154 -9.044 17.957 1.00 85.62 237 VAL A N 1
ATOM 1772 C CA . VAL A 1 237 ? 4.818 -8.281 16.892 1.00 85.62 237 VAL A CA 1
ATOM 1773 C C . VAL A 1 237 ? 5.067 -9.225 15.708 1.00 85.62 237 VAL A C 1
ATOM 1775 O O . VAL A 1 237 ? 5.689 -10.272 15.892 1.00 85.62 237 VAL A O 1
ATOM 1778 N N . PRO A 1 238 ? 4.625 -8.888 14.484 1.00 79.62 238 PRO A N 1
ATOM 1779 C CA . PRO A 1 238 ? 4.836 -9.748 13.323 1.00 79.62 238 PRO A CA 1
ATOM 1780 C C . PRO A 1 238 ? 6.320 -9.965 13.024 1.00 79.62 238 PRO A C 1
ATOM 1782 O O . PRO A 1 238 ? 7.124 -9.031 13.118 1.00 79.62 238 PRO A O 1
ATOM 1785 N N . ALA A 1 239 ? 6.672 -11.169 12.570 1.00 71.50 239 ALA A N 1
ATOM 1786 C CA . ALA A 1 239 ? 8.038 -11.512 12.183 1.00 71.50 239 ALA A CA 1
ATOM 1787 C C . ALA A 1 239 ? 8.631 -10.491 11.187 1.00 71.50 239 ALA A C 1
ATOM 1789 O O . ALA A 1 239 ? 7.959 -10.017 10.264 1.00 71.50 239 ALA A O 1
ATOM 1790 N N . GLY A 1 240 ? 9.896 -10.114 11.403 1.00 63.38 240 GLY A N 1
ATOM 1791 C CA . GLY A 1 240 ? 10.594 -9.099 10.602 1.00 63.38 240 GLY A CA 1
ATOM 1792 C C . GLY A 1 240 ? 10.210 -7.644 10.908 1.00 63.38 240 GLY A C 1
ATOM 1793 O O . GLY A 1 240 ? 10.723 -6.741 10.252 1.00 63.38 240 GLY A O 1
ATOM 1794 N N . LYS A 1 241 ? 9.334 -7.394 11.895 1.00 61.00 241 LYS A N 1
ATOM 1795 C CA . LYS A 1 241 ? 9.013 -6.050 12.410 1.00 61.00 241 LYS A CA 1
ATOM 1796 C C . LYS A 1 241 ? 9.495 -5.817 13.847 1.00 61.00 241 LYS A C 1
ATOM 1798 O O . LYS A 1 241 ? 8.976 -4.919 14.506 1.00 61.00 241 LYS A O 1
ATOM 1803 N N . ASN A 1 242 ? 10.489 -6.578 14.322 1.00 47.12 242 ASN A N 1
ATOM 1804 C CA . ASN A 1 242 ? 11.146 -6.263 15.590 1.00 47.12 242 ASN A CA 1
ATOM 1805 C C . ASN A 1 242 ? 11.573 -4.798 15.545 1.00 47.12 242 ASN A C 1
ATOM 1807 O O . ASN A 1 242 ? 12.368 -4.404 14.688 1.00 47.12 242 ASN A O 1
ATOM 1811 N N . GLN A 1 243 ? 11.002 -3.989 16.437 1.00 47.97 243 GLN A N 1
ATOM 1812 C CA . GLN A 1 243 ? 11.540 -2.671 16.697 1.00 47.97 243 GLN A CA 1
ATOM 1813 C C . GLN A 1 243 ? 12.995 -2.915 17.081 1.00 47.97 243 GLN A C 1
ATOM 1815 O O . GLN A 1 243 ? 13.272 -3.616 18.055 1.00 47.97 243 GLN A O 1
ATOM 1820 N N . SER A 1 244 ? 13.930 -2.409 16.280 1.00 39.50 244 SER A N 1
ATOM 1821 C CA . SER A 1 244 ? 15.289 -2.217 16.750 1.00 39.50 244 SER A CA 1
ATOM 1822 C C . SER A 1 244 ? 15.161 -1.307 17.964 1.00 39.50 244 SER A C 1
ATOM 1824 O O . SER A 1 244 ? 15.013 -0.093 17.817 1.00 39.50 244 SER A O 1
ATOM 1826 N N . ALA A 1 245 ? 15.121 -1.904 19.155 1.00 37.09 245 ALA A N 1
ATOM 1827 C CA . ALA A 1 245 ? 15.357 -1.187 20.384 1.00 37.09 245 ALA A CA 1
ATOM 1828 C C . ALA A 1 245 ? 16.676 -0.455 20.158 1.00 37.09 245 ALA A C 1
ATOM 1830 O O . ALA A 1 245 ? 17.691 -1.087 19.853 1.00 37.09 245 ALA A O 1
ATOM 1831 N N . GLY A 1 246 ? 16.622 0.875 20.185 1.00 35.62 246 GLY A N 1
ATOM 1832 C CA . GLY A 1 246 ? 17.797 1.722 20.116 1.00 35.62 246 GLY A CA 1
ATOM 1833 C C . GLY A 1 246 ? 18.703 1.378 21.287 1.00 35.62 246 GLY A C 1
ATOM 1834 O O . GLY A 1 246 ? 18.569 1.932 22.375 1.00 35.62 246 GLY A O 1
ATOM 1835 N N . GLY A 1 247 ? 19.608 0.429 21.067 1.00 27.44 247 GLY A N 1
ATOM 1836 C CA . GLY A 1 247 ? 20.756 0.212 21.915 1.00 27.44 247 GLY A CA 1
ATOM 1837 C C . GLY A 1 247 ? 21.678 1.398 21.712 1.00 27.44 247 GLY A C 1
ATOM 1838 O O . GLY A 1 247 ? 22.366 1.478 20.699 1.00 27.44 247 GLY A O 1
ATOM 1839 N N . LYS A 1 248 ? 21.662 2.324 22.674 1.00 34.19 248 LYS A N 1
ATOM 1840 C CA . LYS A 1 248 ? 22.777 3.242 22.9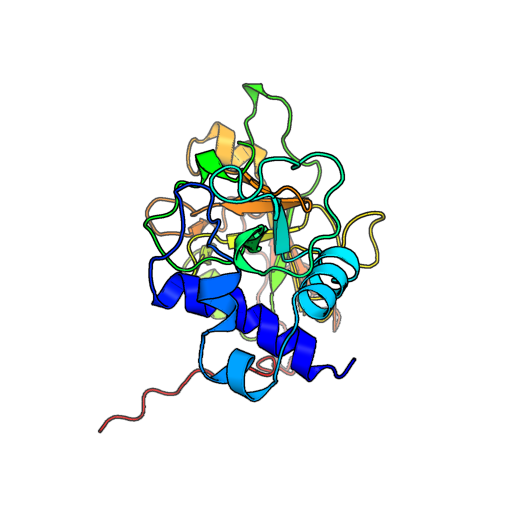04 1.00 34.19 248 LYS A CA 1
ATOM 1841 C C . LYS A 1 248 ? 24.080 2.443 22.869 1.00 34.19 248 LYS A C 1
ATOM 1843 O O . LYS A 1 248 ? 24.234 1.547 23.699 1.00 34.19 248 LYS A O 1
ATOM 1848 N N . LYS A 1 249 ? 25.005 2.827 21.996 1.00 32.09 249 LYS A N 1
ATOM 1849 C CA . LYS A 1 249 ? 26.400 3.112 22.344 1.00 32.09 249 LYS A CA 1
ATOM 1850 C C . LYS A 1 249 ? 26.896 4.226 21.441 1.00 32.09 249 LYS A C 1
ATOM 1852 O O . LYS A 1 249 ? 26.592 4.156 20.233 1.00 32.09 249 LYS A O 1
#

InterPro domains:
  IPR002745 Phosphotransferase KptA/Tpt1 [PF01885] (22-195)
  IPR002745 Phosphotransferase KptA/Tpt1 [PTHR12684] (23-214)
  IPR042080 RNA 2'-phosphotransferase, N-terminal domain [G3DSA:1.10.10.970] (15-67)
  IPR042081 RNA 2'-phosphotransferase, C-terminal domain [G3DSA:3.20.170.30] (117-215)